Protein AF-A0A7C2Z727-F1 (afdb_monomer_lite)

Foldseek 3Di:
DDDDDDDPDPDDDPDDDDDPLVVLVVVVVCCVPPVVVVVQVVPPWDADPVRFKTKHWDDKDWADFPDDLVCCLVQQHWGWTWIWIWMWIDTPPDDIDIDIDTPGTGFDADPVSWTRHRNDTDHDDDDDDDDAAKDWDDQQADPVGDGDVVSVVAVWTWMWGGHPDAWIKIWTADSVRFTWIDTHPGDTDGVVVVLVVQCLPPVSDDDDDDDLVVQQQPFAQDFDDDPRDGLDHHGDGHHPVSVVVDDD

Radius of gyration: 30.48 Å; chains: 1; bounding box: 48×77×84 Å

pLDDT: mean 86.04, std 10.78, range [50.06, 97.62]

Sequence (248 aa):
MRIVQHNRKRIREVLEPPNLIEIQYNSYRWFLEEGLKELFQTFSPIYDMTGNYFLEFGDYCLGEPKYSVEECREREMTFAIPLRVKVRFGKVDGEVQESEIYLGDLPLMTEGGTFIVNGRERVIISQLNRTAGIHFPSPYLSSTGREMMSRAFSKVLQMQIIPAEGPWLDGGTDPQNVIRLKVHQSKHLPITQIIKAFAHYEEARVPAELELERAVGWRMLEPVVLAGRTLLEPGDVLTLDLLENLPA

Secondary structure (DSSP, 8-state):
----PPP---SPP-SPPP-TTHHHHHHHHHIIIIIHHHHHHHH-SEEPTTSSEEEEEEEEEE---SS-HHHHHHTT---EEEEEEEEEEEETTS-EEEEEEEEEEEEPBPTTS-EEETTEEE-PPPP-PPPSEEE---TTB-TTS-B-GGGTTTT--EEEEE-SSS--EEEEE-TTS-EEEEETTSPPEEHHHHHHHHTTSGGG-------GGGGTTPBPSS-EEETTEEEE-TT-B--HHHHHTS--

Structure (mmCIF, N/CA/C/O backbone):
data_AF-A0A7C2Z727-F1
#
_entry.id   AF-A0A7C2Z727-F1
#
loop_
_atom_site.group_PDB
_atom_site.id
_atom_site.type_symbol
_atom_site.label_atom_id
_atom_site.label_alt_id
_atom_site.label_comp_id
_atom_site.label_asym_id
_atom_site.label_entity_id
_atom_site.label_seq_id
_atom_site.pdbx_PDB_ins_code
_atom_site.Cartn_x
_atom_site.Cartn_y
_atom_site.Cartn_z
_atom_site.occupancy
_atom_site.B_iso_or_equiv
_atom_site.auth_seq_id
_atom_site.auth_comp_id
_atom_site.auth_asym_id
_atom_site.auth_atom_id
_atom_site.pdbx_PDB_model_num
ATOM 1 N N . MET A 1 1 ? -18.145 38.770 25.570 1.00 50.38 1 MET A N 1
ATOM 2 C CA . MET A 1 1 ? -17.610 40.049 25.051 1.00 50.38 1 MET A CA 1
ATOM 3 C C . MET A 1 1 ? -17.070 39.792 23.646 1.00 50.38 1 MET A C 1
ATOM 5 O O . MET A 1 1 ? -16.141 39.009 23.524 1.00 50.38 1 MET A O 1
ATOM 9 N N . ARG A 1 2 ? -17.694 40.323 22.582 1.00 50.06 2 ARG A N 1
ATOM 10 C CA . ARG A 1 2 ? -17.184 40.166 21.204 1.00 50.06 2 ARG A CA 1
ATOM 11 C C . ARG A 1 2 ? -16.155 41.262 20.942 1.00 50.06 2 ARG A C 1
ATOM 13 O O . ARG A 1 2 ? -16.497 42.438 20.991 1.00 50.06 2 ARG A O 1
ATOM 20 N N . ILE A 1 3 ? -14.907 40.875 20.706 1.00 76.94 3 ILE A N 1
ATOM 21 C CA . ILE A 1 3 ? -13.845 41.805 20.319 1.00 76.94 3 ILE A CA 1
ATOM 22 C C . ILE A 1 3 ? -14.047 42.117 18.835 1.00 76.94 3 ILE A C 1
ATOM 24 O O . ILE A 1 3 ? -13.941 41.229 17.995 1.00 76.94 3 ILE A O 1
ATOM 28 N N . VAL A 1 4 ? -14.384 43.366 18.513 1.00 76.31 4 VAL A N 1
ATOM 29 C CA . VAL A 1 4 ? -14.517 43.824 17.124 1.00 76.31 4 VAL A CA 1
ATOM 30 C C . VAL A 1 4 ? -13.153 44.317 16.645 1.00 76.31 4 VAL A C 1
ATOM 32 O O . VAL A 1 4 ? -12.666 45.352 17.101 1.00 76.31 4 VAL A O 1
ATOM 35 N N . GLN A 1 5 ? -12.523 43.579 15.730 1.00 78.88 5 GLN A N 1
ATOM 36 C CA . GLN A 1 5 ? -11.302 44.012 15.046 1.00 78.88 5 GLN A CA 1
ATOM 37 C C . GLN A 1 5 ? -11.642 44.721 13.733 1.00 78.88 5 GLN A C 1
ATOM 39 O O . GLN A 1 5 ? -12.382 44.205 12.899 1.00 78.88 5 GLN A O 1
ATOM 44 N N . HIS A 1 6 ? -11.066 45.907 13.531 1.00 77.31 6 HIS A N 1
ATOM 45 C CA . HIS A 1 6 ? -11.236 46.668 12.297 1.00 77.31 6 HIS A CA 1
ATOM 46 C C . HIS A 1 6 ? -10.370 46.067 11.184 1.00 77.31 6 HIS A C 1
ATOM 48 O O . HIS A 1 6 ? -9.143 46.065 11.279 1.00 77.31 6 HIS A O 1
ATOM 54 N N . ASN A 1 7 ? -11.002 45.596 10.109 1.00 77.19 7 ASN A N 1
ATOM 55 C CA . ASN A 1 7 ? -10.315 45.061 8.936 1.00 77.19 7 ASN A CA 1
ATOM 56 C C . ASN A 1 7 ? -10.208 46.145 7.843 1.00 77.19 7 ASN A C 1
ATOM 58 O O . ASN A 1 7 ? -11.218 46.697 7.417 1.00 77.19 7 ASN A O 1
ATOM 62 N N . ARG A 1 8 ? -8.984 46.473 7.396 1.00 79.06 8 ARG A N 1
ATOM 63 C CA . ARG A 1 8 ? -8.711 47.480 6.342 1.00 79.06 8 ARG A CA 1
ATOM 64 C C . ARG A 1 8 ? -8.524 46.873 4.940 1.00 79.06 8 ARG A C 1
ATOM 66 O O . ARG A 1 8 ? -8.087 47.580 4.028 1.00 79.06 8 ARG A O 1
ATOM 73 N N . LYS A 1 9 ? -8.784 45.573 4.753 1.00 78.06 9 LYS A N 1
ATOM 74 C CA . LYS A 1 9 ? -8.604 44.899 3.457 1.00 78.06 9 LYS A CA 1
ATOM 75 C C . LYS A 1 9 ? -9.547 45.495 2.403 1.00 78.06 9 LYS A C 1
ATOM 77 O O . LYS A 1 9 ? -10.748 45.599 2.616 1.00 78.06 9 LYS A O 1
ATOM 82 N N . ARG A 1 10 ? -8.977 45.881 1.254 1.00 74.31 10 ARG A N 1
ATOM 83 C CA . ARG A 1 10 ? -9.697 46.445 0.090 1.00 74.31 10 ARG A CA 1
ATOM 84 C C . ARG A 1 10 ? -10.153 45.387 -0.922 1.00 74.31 10 ARG A C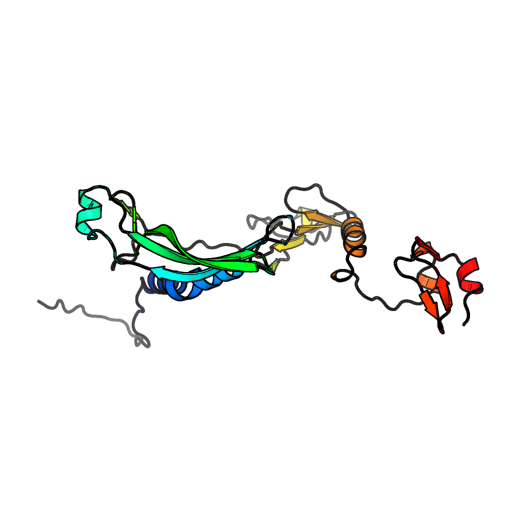 1
ATOM 86 O O . ARG A 1 10 ? -10.784 45.729 -1.914 1.00 74.31 10 ARG A O 1
ATOM 93 N N . ILE A 1 11 ? -9.801 44.125 -0.690 1.00 82.56 11 ILE A N 1
ATOM 94 C CA . ILE A 1 11 ? -10.148 42.988 -1.544 1.00 82.56 11 ILE A CA 1
ATOM 95 C C . ILE A 1 11 ? -11.284 42.234 -0.856 1.00 82.56 11 ILE A C 1
ATOM 97 O O . ILE A 1 11 ? -11.181 41.924 0.332 1.00 82.56 11 ILE A O 1
ATOM 101 N N . ARG A 1 12 ? -12.364 41.972 -1.599 1.00 82.31 12 ARG A N 1
ATOM 102 C CA . ARG A 1 12 ? -13.516 41.206 -1.117 1.00 82.31 12 ARG A CA 1
ATOM 103 C C . ARG A 1 12 ? -13.119 39.742 -0.942 1.00 82.31 12 ARG A C 1
ATOM 105 O O . ARG A 1 12 ? -12.510 39.157 -1.831 1.00 82.31 12 ARG A O 1
ATOM 112 N N . GLU A 1 13 ? -13.487 39.165 0.192 1.00 80.44 13 GLU A N 1
ATOM 113 C CA . GLU A 1 13 ? -13.363 37.731 0.438 1.00 80.44 13 GLU A CA 1
ATOM 114 C C . GLU A 1 13 ? -14.431 37.000 -0.389 1.00 80.44 13 GLU A C 1
ATOM 116 O O . GLU A 1 13 ? -15.618 37.322 -0.307 1.00 80.44 13 GLU A O 1
ATOM 121 N N . VAL A 1 14 ? -13.986 36.115 -1.284 1.00 87.50 14 VAL A N 1
ATOM 122 C CA . VAL A 1 14 ? -14.857 35.409 -2.244 1.00 87.50 14 VAL A CA 1
ATOM 123 C C . VAL A 1 14 ? -15.286 34.045 -1.700 1.00 87.50 14 VAL A C 1
ATOM 125 O O . VAL A 1 14 ? -16.353 33.558 -2.058 1.00 87.50 14 VAL A O 1
ATOM 128 N N . LEU A 1 15 ? -14.471 33.451 -0.827 1.00 89.31 15 LEU A N 1
ATOM 129 C CA . LEU A 1 15 ? -14.688 32.146 -0.215 1.00 89.31 15 LEU A CA 1
ATOM 130 C C . LEU A 1 15 ? -14.280 32.209 1.252 1.00 89.31 15 LEU A C 1
ATOM 132 O O . LEU A 1 15 ? -13.296 32.870 1.588 1.00 89.31 15 LEU A O 1
ATOM 136 N N . GLU A 1 16 ? -15.032 31.516 2.101 1.00 87.31 16 GLU A N 1
ATOM 137 C CA . GLU A 1 16 ? -14.670 31.347 3.504 1.00 87.31 16 GLU A CA 1
ATOM 138 C C . GLU A 1 16 ? -13.458 30.409 3.635 1.00 87.31 16 GLU A C 1
ATOM 140 O O . GLU A 1 16 ? -13.276 29.514 2.800 1.00 87.31 16 GLU A O 1
ATOM 145 N N . PRO A 1 17 ? -12.613 30.594 4.665 1.00 87.56 17 PRO A N 1
ATOM 146 C CA . PRO A 1 17 ? -11.515 29.678 4.933 1.00 87.56 17 PRO A CA 1
ATOM 147 C C . PRO A 1 17 ? -12.039 28.249 5.143 1.00 87.56 17 PRO A C 1
ATOM 149 O O . PRO A 1 17 ? -12.958 28.058 5.943 1.00 87.56 17 PRO A O 1
ATOM 152 N N . PRO A 1 18 ? -11.461 27.242 4.467 1.00 91.19 18 PRO A N 1
ATOM 153 C CA . PRO A 1 18 ? -11.864 25.859 4.667 1.00 91.19 18 PRO A CA 1
ATOM 154 C C . PRO A 1 18 ? -11.446 25.367 6.055 1.00 91.19 18 PRO A C 1
ATOM 156 O O . PRO A 1 18 ? -10.618 25.976 6.743 1.00 91.19 18 PRO A O 1
ATOM 159 N N . ASN A 1 19 ? -11.984 24.216 6.453 1.00 88.75 19 ASN A N 1
ATOM 160 C CA . ASN A 1 19 ? -11.546 23.554 7.668 1.00 88.75 19 ASN A CA 1
ATOM 161 C C . ASN A 1 19 ? -10.091 23.065 7.502 1.00 88.75 19 ASN A C 1
ATOM 163 O O . ASN A 1 19 ? -9.789 22.189 6.698 1.00 88.75 19 ASN A O 1
ATOM 167 N N . LEU A 1 20 ? -9.172 23.625 8.292 1.00 90.19 20 LEU A N 1
ATOM 168 C CA . LEU A 1 20 ? -7.730 23.386 8.148 1.00 90.19 20 LEU A CA 1
ATOM 169 C C . LEU A 1 20 ? -7.286 21.963 8.529 1.00 90.19 20 LEU A C 1
ATOM 171 O O . LEU A 1 20 ? -6.184 21.557 8.166 1.00 90.19 20 LEU A O 1
ATOM 175 N N . ILE A 1 21 ? -8.124 21.210 9.247 1.00 90.62 21 ILE A N 1
ATOM 176 C CA . ILE A 1 21 ? -7.864 19.813 9.639 1.00 90.62 21 ILE A CA 1
ATOM 177 C C . ILE A 1 21 ? -8.659 18.806 8.798 1.00 90.62 21 ILE A C 1
ATOM 179 O O . ILE A 1 21 ? -8.530 17.599 8.986 1.00 90.62 21 ILE A O 1
ATOM 183 N N . GLU A 1 22 ? -9.441 19.286 7.828 1.00 91.25 22 GLU A N 1
ATOM 184 C CA . GLU A 1 22 ? -10.303 18.466 6.972 1.00 91.25 22 GLU A CA 1
ATOM 185 C C . GLU A 1 22 ? -9.538 17.382 6.210 1.00 91.25 22 GLU A C 1
ATOM 187 O O . GLU A 1 22 ? -10.020 16.262 6.084 1.00 91.25 22 GLU A O 1
ATOM 192 N N . ILE A 1 23 ? -8.316 17.680 5.763 1.00 92.06 23 ILE A N 1
ATOM 193 C CA . ILE A 1 23 ? -7.479 16.721 5.030 1.00 92.06 23 ILE A CA 1
ATOM 194 C C . ILE A 1 23 ? -7.222 15.459 5.868 1.00 92.06 23 ILE A C 1
ATOM 196 O O . ILE A 1 23 ? -7.281 14.349 5.340 1.00 92.06 23 ILE A O 1
ATOM 200 N N . GLN A 1 24 ? -6.967 15.617 7.172 1.00 92.88 24 GLN A N 1
ATOM 201 C CA . GLN A 1 24 ? -6.715 14.486 8.070 1.00 92.88 24 GLN A CA 1
ATOM 202 C C . GLN A 1 24 ? -7.984 13.655 8.272 1.00 92.88 24 GLN A C 1
ATOM 204 O O . GLN A 1 24 ? -7.945 12.431 8.151 1.00 92.88 24 GLN A O 1
ATOM 209 N N . TYR A 1 25 ? -9.118 14.324 8.491 1.00 93.69 25 TYR A N 1
ATOM 210 C CA . TYR A 1 25 ? -10.407 13.656 8.661 1.00 93.69 25 TYR A CA 1
ATOM 211 C C . TYR A 1 25 ? -10.858 12.896 7.432 1.00 93.69 25 TYR A C 1
ATOM 213 O O . TYR A 1 25 ? -11.239 11.736 7.545 1.00 93.69 25 TYR A O 1
ATOM 221 N N . ASN A 1 26 ? -10.818 13.540 6.269 1.00 94.44 26 ASN A N 1
ATOM 222 C CA . ASN A 1 26 ? -11.298 12.941 5.033 1.00 94.44 26 ASN A CA 1
ATOM 223 C C . ASN A 1 26 ? -10.434 11.736 4.652 1.00 94.44 26 ASN A C 1
ATOM 225 O O . ASN A 1 26 ? -10.979 10.702 4.282 1.00 94.44 26 ASN A O 1
ATOM 229 N N . SER A 1 27 ? -9.111 11.834 4.824 1.00 95.38 27 SER A N 1
ATOM 230 C CA . SER A 1 27 ? -8.186 10.718 4.594 1.00 95.38 27 SER A CA 1
ATOM 231 C C . SER A 1 27 ? -8.486 9.524 5.505 1.00 95.38 27 SER A C 1
ATOM 233 O O . SER A 1 27 ? -8.602 8.392 5.040 1.00 95.38 27 SER A O 1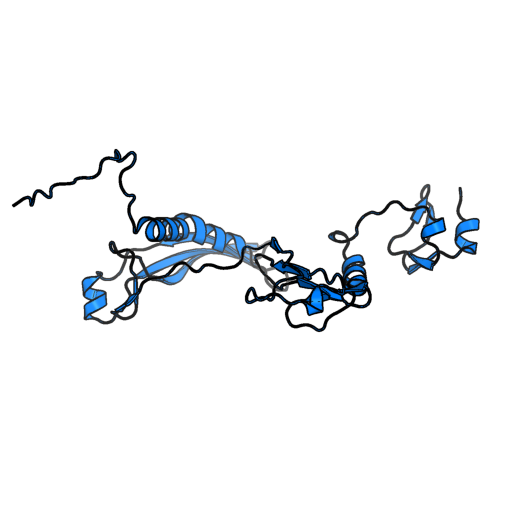
ATOM 235 N N . TYR A 1 28 ? -8.667 9.766 6.806 1.00 96.12 28 TYR A N 1
ATOM 236 C CA . TYR A 1 28 ? -8.918 8.689 7.759 1.00 96.12 28 TYR A CA 1
ATOM 237 C C . TYR A 1 28 ? -10.331 8.101 7.634 1.00 96.12 28 TYR A C 1
ATOM 239 O O . TYR A 1 28 ? -10.494 6.888 7.739 1.00 96.12 28 TYR A O 1
ATOM 247 N N . ARG A 1 29 ? -11.344 8.926 7.338 1.00 95.19 29 ARG A N 1
ATOM 248 C CA . ARG A 1 29 ? -12.699 8.455 7.014 1.00 95.19 29 ARG A CA 1
ATOM 249 C C . ARG A 1 29 ? -12.677 7.549 5.788 1.00 95.19 29 ARG A C 1
ATOM 251 O O . ARG A 1 29 ? -13.187 6.439 5.863 1.00 95.19 29 ARG A O 1
ATOM 258 N N . TRP A 1 30 ? -12.040 7.997 4.706 1.00 97.12 30 TRP A N 1
ATOM 259 C CA . TRP A 1 30 ? -11.884 7.196 3.495 1.00 97.12 30 TRP A CA 1
ATOM 260 C C . TRP A 1 30 ? -11.171 5.870 3.784 1.00 97.12 30 TRP A C 1
ATOM 262 O O . TRP A 1 30 ? -11.623 4.819 3.340 1.00 97.12 30 TRP A O 1
ATOM 272 N N . PHE A 1 31 ? -10.102 5.893 4.588 1.00 96.56 31 PHE A N 1
ATOM 273 C CA . PHE A 1 31 ? -9.400 4.676 4.994 1.00 96.56 31 PHE A CA 1
ATOM 274 C C . PHE A 1 31 ? -10.321 3.689 5.722 1.00 96.56 31 PHE A C 1
ATOM 276 O O . PHE A 1 31 ? -10.288 2.497 5.420 1.00 96.56 31 PHE A O 1
ATOM 283 N N . LEU A 1 32 ? -11.141 4.174 6.660 1.00 94.69 32 LEU A N 1
ATOM 284 C CA . LEU A 1 32 ? -12.079 3.324 7.385 1.00 94.69 32 LEU A CA 1
ATOM 285 C C . LEU A 1 32 ? -13.182 2.785 6.479 1.00 94.69 32 LEU A C 1
ATOM 287 O O . LEU A 1 32 ? -13.459 1.603 6.575 1.00 94.69 32 LEU A O 1
ATOM 291 N N . GLU A 1 33 ? -13.793 3.614 5.631 1.00 93.44 33 GLU A N 1
ATOM 292 C CA . GLU A 1 33 ? -14.983 3.257 4.845 1.00 93.44 33 GLU A CA 1
ATOM 293 C C . GLU A 1 33 ? -14.646 2.437 3.587 1.00 93.44 33 GLU A C 1
ATOM 295 O O . GLU A 1 33 ? -15.284 1.414 3.322 1.00 93.44 33 GLU A O 1
ATOM 300 N N . GLU A 1 34 ? -13.622 2.849 2.839 1.00 95.25 34 GLU A N 1
ATOM 301 C CA . GLU A 1 34 ? -13.252 2.281 1.536 1.00 95.25 34 GLU A CA 1
ATOM 302 C C . GLU A 1 34 ? -11.900 1.560 1.591 1.00 95.25 34 GLU A C 1
ATOM 304 O O . GLU A 1 34 ? -11.802 0.399 1.189 1.00 95.25 34 GLU A O 1
ATOM 309 N N . GLY A 1 35 ? -10.874 2.198 2.162 1.00 94.94 35 GLY A N 1
ATOM 310 C CA . GLY A 1 35 ? -9.497 1.695 2.119 1.00 94.94 35 GLY A CA 1
ATOM 311 C C . GLY A 1 35 ? -9.308 0.320 2.771 1.00 94.94 35 GLY A C 1
ATOM 312 O O . GLY A 1 35 ? -8.612 -0.531 2.222 1.00 94.94 35 GLY A O 1
ATOM 313 N N . LEU A 1 36 ? -9.956 0.051 3.911 1.00 94.25 36 LEU A N 1
ATOM 314 C CA . LEU A 1 36 ? -9.928 -1.275 4.547 1.00 94.25 36 LEU A CA 1
ATOM 315 C C . LEU A 1 36 ? -10.550 -2.354 3.655 1.00 94.25 36 LEU A C 1
ATOM 317 O O . LEU A 1 36 ? -10.035 -3.469 3.583 1.00 94.25 36 LEU A O 1
ATOM 321 N N . LYS A 1 37 ? -11.641 -2.028 2.958 1.00 92.62 37 LYS A N 1
ATOM 322 C CA . LYS A 1 37 ? -12.314 -2.966 2.057 1.00 92.62 37 LYS A CA 1
ATOM 323 C C . LYS A 1 37 ? -11.436 -3.290 0.851 1.00 92.62 37 LYS A C 1
ATOM 325 O O . LYS A 1 37 ? -11.259 -4.465 0.538 1.00 92.62 37 LYS A O 1
ATOM 330 N N . GLU A 1 38 ? -10.862 -2.269 0.216 1.00 94.12 38 GLU A N 1
ATOM 331 C CA . GLU A 1 38 ? -9.925 -2.428 -0.904 1.00 94.12 38 GLU A CA 1
ATOM 332 C C . GLU A 1 38 ? -8.701 -3.257 -0.498 1.00 94.12 38 GLU A C 1
ATOM 334 O O . GLU A 1 38 ? -8.272 -4.149 -1.234 1.00 94.12 38 GLU A O 1
ATOM 339 N N . LEU A 1 39 ? -8.177 -3.026 0.710 1.00 92.81 39 LEU A N 1
ATOM 340 C CA . LEU A 1 39 ? -7.052 -3.779 1.254 1.00 92.81 39 LEU A CA 1
ATOM 341 C C . LEU A 1 39 ? -7.384 -5.271 1.380 1.00 92.81 39 LEU A C 1
ATOM 343 O O . LEU A 1 39 ? -6.623 -6.109 0.900 1.00 92.81 39 LEU A O 1
ATOM 347 N N . PHE A 1 40 ? -8.522 -5.619 1.986 1.00 92.75 40 PHE A N 1
ATOM 348 C CA . PHE A 1 40 ? -8.926 -7.022 2.129 1.00 92.75 40 PHE A CA 1
ATOM 349 C C . PHE A 1 40 ? -9.202 -7.692 0.782 1.00 92.75 40 PHE A C 1
ATOM 351 O O . PHE A 1 40 ? -8.822 -8.846 0.594 1.00 92.75 40 PHE A O 1
ATOM 358 N N . GLN A 1 41 ? -9.792 -6.968 -0.171 1.00 92.12 41 GLN A N 1
ATOM 359 C CA . GLN A 1 41 ? -10.008 -7.463 -1.531 1.00 92.12 41 GLN A CA 1
ATOM 360 C C . GLN A 1 41 ? -8.696 -7.719 -2.277 1.00 92.12 41 GLN A C 1
ATOM 362 O O . GLN A 1 41 ? -8.602 -8.697 -3.006 1.00 92.12 41 GLN A O 1
ATOM 367 N N . THR A 1 42 ? -7.671 -6.893 -2.064 1.00 91.25 42 THR A N 1
ATOM 368 C CA . THR A 1 42 ? -6.366 -7.040 -2.733 1.00 91.25 42 THR A CA 1
ATOM 369 C C . THR A 1 42 ? -5.660 -8.341 -2.348 1.00 91.25 42 THR A C 1
ATOM 371 O O . THR A 1 42 ? -5.005 -8.963 -3.182 1.00 91.25 42 THR A O 1
ATOM 374 N N . PHE A 1 43 ? -5.798 -8.778 -1.094 1.00 87.88 43 PHE A N 1
ATOM 375 C CA . PHE A 1 43 ? -5.194 -10.026 -0.618 1.00 87.88 43 PHE A CA 1
ATOM 376 C C . PHE A 1 43 ? -6.082 -11.258 -0.814 1.00 87.88 43 PHE A C 1
ATOM 378 O O . PHE A 1 43 ? -5.614 -12.370 -0.590 1.00 87.88 43 PHE A O 1
ATOM 385 N N . SER A 1 44 ? -7.350 -11.087 -1.186 1.00 91.12 44 SER A N 1
ATOM 386 C CA . SER A 1 44 ? -8.332 -12.167 -1.244 1.00 91.12 44 SER A CA 1
ATOM 387 C C . SER A 1 44 ? -8.605 -12.614 -2.689 1.00 91.12 44 SER A C 1
ATOM 389 O O . SER A 1 44 ? -8.772 -11.759 -3.558 1.00 91.12 44 SER A O 1
ATOM 391 N N . PRO A 1 45 ? -8.742 -13.924 -2.968 1.00 92.25 45 PRO A N 1
ATOM 392 C CA . PRO A 1 45 ? -8.549 -15.059 -2.060 1.00 92.25 45 PRO A CA 1
ATOM 393 C C . PRO A 1 45 ? -7.077 -15.499 -1.952 1.00 92.25 45 PRO A C 1
ATOM 395 O O . PRO A 1 45 ? -6.317 -15.448 -2.919 1.00 92.25 45 PRO A O 1
ATOM 398 N N . ILE A 1 46 ? -6.696 -16.011 -0.779 1.00 93.38 46 ILE A N 1
ATOM 399 C CA . ILE A 1 46 ? -5.393 -16.644 -0.538 1.00 93.38 46 ILE A CA 1
ATOM 400 C C . ILE A 1 46 ? -5.544 -18.154 -0.704 1.00 93.38 46 ILE A C 1
ATOM 402 O O . ILE A 1 46 ? -6.364 -18.764 -0.021 1.00 93.38 46 ILE A O 1
ATOM 406 N N . TYR A 1 47 ? -4.719 -18.761 -1.555 1.00 92.88 47 TYR A N 1
ATOM 407 C CA . TYR A 1 47 ? -4.672 -20.212 -1.743 1.00 92.88 47 TYR A CA 1
ATOM 408 C C . TYR A 1 47 ? -3.467 -20.842 -1.046 1.00 92.88 47 TYR A C 1
ATOM 410 O O . TYR A 1 47 ? -2.411 -20.220 -0.896 1.00 92.88 47 TYR A O 1
ATOM 418 N N . ASP A 1 48 ? -3.612 -22.102 -0.643 1.00 92.88 48 ASP A N 1
ATOM 419 C CA . ASP A 1 48 ? -2.479 -22.917 -0.220 1.00 92.88 48 ASP A CA 1
ATOM 420 C C . ASP A 1 48 ? -1.591 -23.314 -1.415 1.00 92.88 48 ASP A C 1
ATOM 422 O O . ASP A 1 48 ? -1.981 -23.197 -2.576 1.00 92.88 48 ASP A O 1
ATOM 426 N N . MET A 1 49 ? -0.387 -23.832 -1.146 1.00 91.56 49 MET A N 1
ATOM 427 C CA . MET A 1 49 ? 0.554 -24.211 -2.215 1.00 91.56 49 MET A CA 1
ATOM 428 C C . MET A 1 49 ? 0.005 -25.295 -3.154 1.00 91.56 49 MET A C 1
ATOM 430 O O . MET A 1 49 ? 0.504 -25.440 -4.268 1.00 91.56 49 MET A O 1
ATOM 434 N N . THR A 1 50 ? -0.984 -26.076 -2.706 1.00 90.56 50 THR A N 1
ATOM 435 C CA . THR A 1 50 ? -1.606 -27.132 -3.511 1.00 90.56 50 THR A CA 1
ATOM 436 C C . THR A 1 50 ? -2.851 -26.668 -4.273 1.00 90.56 50 THR A C 1
ATOM 438 O O . THR A 1 50 ? -3.347 -27.421 -5.107 1.00 90.56 50 THR A O 1
ATOM 441 N N . GLY A 1 51 ? -3.348 -25.453 -4.011 1.00 87.50 51 GLY A N 1
ATOM 442 C CA . GLY A 1 51 ? -4.577 -24.900 -4.588 1.00 87.50 51 GLY A CA 1
ATOM 443 C C . GLY A 1 51 ? -5.871 -25.564 -4.101 1.00 87.50 51 GLY A C 1
ATOM 444 O O . GLY A 1 51 ? -6.937 -25.294 -4.643 1.00 87.50 51 GLY A O 1
ATOM 445 N N . ASN A 1 52 ? -5.800 -26.445 -3.102 1.00 90.44 52 ASN A N 1
ATOM 446 C CA . ASN A 1 52 ? -6.956 -27.173 -2.584 1.00 90.44 52 ASN A CA 1
ATOM 447 C C . ASN A 1 52 ? -7.714 -26.385 -1.518 1.00 90.44 52 ASN A C 1
ATOM 449 O O . ASN A 1 52 ? -8.927 -26.555 -1.395 1.00 90.44 52 ASN A O 1
ATOM 453 N N . TYR A 1 53 ? -7.012 -25.567 -0.735 1.00 92.69 53 TYR A N 1
ATOM 454 C CA . TYR A 1 53 ? -7.588 -24.772 0.344 1.00 92.69 53 TYR A CA 1
ATOM 455 C C . TYR A 1 53 ? -7.520 -23.291 0.010 1.00 92.69 53 TYR A C 1
ATOM 457 O O . TYR A 1 53 ? -6.538 -22.820 -0.565 1.00 92.69 53 TYR A O 1
ATOM 465 N N . PHE A 1 54 ? -8.549 -22.558 0.421 1.00 94.06 54 PHE A N 1
ATOM 466 C CA . PHE A 1 54 ? -8.610 -21.115 0.251 1.00 94.06 54 PHE A CA 1
ATOM 467 C C . PHE A 1 54 ? -9.020 -20.407 1.544 1.00 94.06 54 PHE A C 1
ATOM 469 O O . PHE A 1 54 ? -9.696 -20.977 2.406 1.00 94.06 54 PHE A O 1
ATOM 476 N N . LEU A 1 55 ? -8.603 -19.148 1.650 1.00 93.56 55 LEU A N 1
ATOM 477 C CA . LEU A 1 55 ? -8.990 -18.178 2.664 1.00 93.56 55 LEU A CA 1
ATOM 478 C C . LEU A 1 55 ? -9.471 -16.916 1.944 1.00 93.56 55 LEU A C 1
ATOM 480 O O . LEU A 1 55 ? -8.723 -16.305 1.184 1.00 93.56 55 LEU A O 1
ATOM 484 N N . GLU A 1 56 ? -10.708 -16.521 2.192 1.00 93.94 56 GLU A N 1
ATOM 485 C CA . GLU A 1 56 ? -11.338 -15.352 1.593 1.00 93.94 56 GLU A CA 1
ATOM 486 C C . GLU A 1 56 ? -11.720 -14.358 2.693 1.00 93.94 56 GLU A C 1
ATOM 488 O O . GLU A 1 56 ? -12.404 -14.706 3.662 1.00 93.94 56 GLU A O 1
ATOM 493 N N . PHE A 1 57 ? -11.282 -13.110 2.543 1.00 94.00 57 PHE A N 1
ATOM 494 C CA . PHE A 1 57 ? -11.707 -12.015 3.409 1.00 94.00 57 PHE A CA 1
ATOM 495 C C . PHE A 1 57 ? -13.014 -11.419 2.881 1.00 94.00 57 PHE A C 1
ATOM 497 O O . PHE A 1 57 ? -13.094 -11.017 1.721 1.00 94.00 57 PHE A O 1
ATOM 504 N N . GLY A 1 58 ? -14.029 -11.369 3.739 1.00 90.12 58 GLY A N 1
ATOM 505 C CA . GLY A 1 58 ? -15.311 -10.725 3.478 1.00 90.12 58 GLY A CA 1
ATOM 506 C C . GLY A 1 58 ? -15.408 -9.348 4.136 1.00 90.12 58 GLY A C 1
ATOM 507 O O . GLY A 1 58 ? -14.432 -8.602 4.220 1.00 90.12 58 GLY A O 1
ATOM 508 N N . ASP A 1 59 ? -16.606 -9.010 4.615 1.00 91.94 59 ASP A N 1
ATOM 509 C CA . ASP A 1 59 ? -16.855 -7.739 5.297 1.00 91.94 59 ASP A CA 1
ATOM 510 C C . ASP A 1 59 ? -16.111 -7.633 6.636 1.00 91.94 59 ASP A C 1
ATOM 512 O O . ASP A 1 59 ? -15.883 -8.625 7.336 1.00 91.94 59 ASP A O 1
ATOM 516 N N . TYR A 1 60 ? -15.803 -6.400 7.033 1.00 94.00 60 TYR A N 1
ATOM 517 C CA . TYR A 1 60 ? -15.239 -6.081 8.339 1.00 94.00 60 TYR A CA 1
ATOM 518 C C . TYR A 1 60 ? -16.268 -5.383 9.236 1.00 94.00 60 TYR A C 1
ATOM 520 O O . TYR A 1 60 ? -17.233 -4.771 8.779 1.00 94.00 60 TYR A O 1
ATOM 528 N N . CYS A 1 61 ? -16.061 -5.487 10.543 1.00 94.06 61 CYS A N 1
ATOM 529 C CA . CYS A 1 61 ? -16.849 -4.825 11.568 1.00 94.06 61 CYS A CA 1
ATOM 530 C C . CYS A 1 61 ? -15.905 -4.092 12.521 1.00 94.06 61 CYS A C 1
ATOM 532 O O . CYS A 1 61 ? -14.986 -4.677 13.099 1.00 94.06 61 CYS A O 1
ATOM 534 N N . LEU A 1 62 ? -16.150 -2.794 12.670 1.00 95.31 62 LEU A N 1
ATOM 535 C CA . LEU A 1 62 ? -15.484 -1.934 13.637 1.00 95.31 62 LEU A CA 1
ATOM 536 C C . LEU A 1 62 ? -16.350 -1.870 14.894 1.00 95.31 62 LEU A C 1
ATOM 538 O O . LEU A 1 62 ? -17.528 -1.528 14.814 1.00 95.31 62 LEU A O 1
ATOM 542 N N . GLY A 1 63 ? -15.789 -2.240 16.042 1.00 94.06 63 GLY A N 1
ATOM 543 C CA . GLY A 1 63 ? -16.478 -2.088 17.321 1.00 94.06 63 GLY A CA 1
ATOM 544 C C . GLY A 1 63 ? -16.329 -0.687 17.909 1.00 94.06 63 GLY A C 1
ATOM 545 O O . GLY A 1 63 ? -15.816 0.235 17.280 1.00 94.06 63 GLY A O 1
ATOM 546 N N . GLU A 1 64 ? -16.752 -0.548 19.159 1.00 95.12 64 GLU A N 1
ATOM 547 C CA . GLU A 1 64 ? -16.677 0.713 19.897 1.00 95.12 64 GLU A CA 1
ATOM 548 C C . GLU A 1 64 ? -15.367 0.835 20.694 1.00 95.12 64 GLU A C 1
ATOM 550 O O . GLU A 1 64 ? -14.779 -0.181 21.093 1.00 95.12 64 GLU A O 1
ATOM 555 N N . PRO A 1 65 ? -14.882 2.068 20.935 1.00 94.88 65 PRO A N 1
ATOM 556 C CA . PRO A 1 65 ? -13.690 2.282 21.739 1.00 94.88 65 PRO A CA 1
ATOM 557 C C . PRO A 1 65 ? -13.946 1.864 23.190 1.00 94.88 65 PRO A C 1
ATOM 559 O O . PRO A 1 65 ? -14.964 2.205 23.785 1.00 94.88 65 PRO A O 1
ATOM 562 N N . LYS A 1 66 ? -12.994 1.129 23.775 1.00 91.50 66 LYS A N 1
A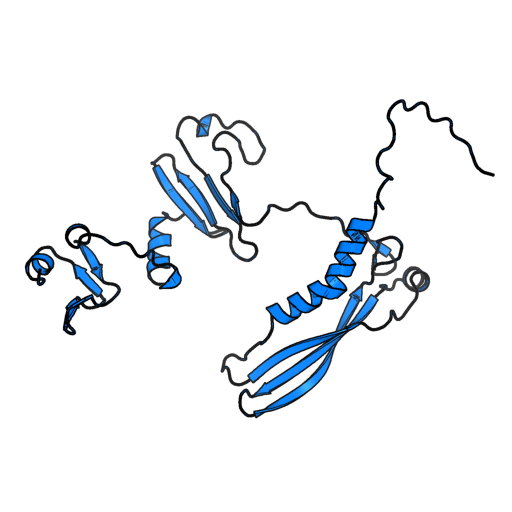TOM 563 C CA . LYS A 1 66 ? -13.129 0.572 25.137 1.00 91.50 66 LYS A CA 1
ATOM 564 C C . LYS A 1 66 ? -13.063 1.635 26.244 1.00 91.50 66 LYS A C 1
ATOM 566 O O . LYS A 1 66 ? -13.574 1.392 27.332 1.00 91.50 66 LYS A O 1
ATOM 571 N N . TYR A 1 67 ? -12.401 2.760 25.980 1.00 94.56 67 TYR A N 1
ATOM 572 C CA . TYR A 1 67 ? -12.104 3.825 26.943 1.00 94.56 67 TYR A CA 1
ATOM 573 C C . TYR A 1 67 ? -12.258 5.191 26.284 1.00 94.56 67 TYR A C 1
ATOM 575 O O . TYR A 1 67 ? -12.134 5.300 25.059 1.00 94.56 67 TYR A O 1
ATOM 583 N N . SER A 1 68 ? -12.485 6.232 27.084 1.00 95.94 68 SER A N 1
ATOM 584 C CA . SER A 1 68 ? -12.515 7.605 26.572 1.00 95.94 68 SER A CA 1
ATOM 585 C C . SER A 1 68 ? -11.111 8.131 26.243 1.00 95.94 68 SER A C 1
ATOM 587 O O . SER A 1 68 ? -10.085 7.584 26.656 1.00 95.94 68 SER A O 1
ATOM 589 N N . VAL A 1 69 ? -11.066 9.241 25.506 1.00 95.75 69 VAL A N 1
ATOM 590 C CA . VAL A 1 69 ? -9.833 9.961 25.157 1.00 95.75 69 VAL A CA 1
ATOM 591 C C . VAL A 1 69 ? -9.068 10.381 26.422 1.00 95.75 69 VAL A C 1
ATOM 593 O O . VAL A 1 69 ? -7.846 10.244 26.483 1.00 95.75 69 VAL A O 1
ATOM 596 N N . GLU A 1 70 ? -9.770 10.857 27.448 1.00 95.62 70 GLU A N 1
ATOM 597 C CA . GLU A 1 70 ? -9.210 11.286 28.733 1.00 95.62 70 GLU A CA 1
ATOM 598 C C . GLU A 1 70 ? -8.647 10.100 29.519 1.00 95.62 70 GLU A C 1
ATOM 600 O O . GLU A 1 70 ? -7.500 10.149 29.964 1.00 95.62 70 GLU A O 1
ATOM 605 N N . GLU A 1 71 ? -9.402 9.002 29.613 1.00 95.50 71 GLU A N 1
ATOM 606 C CA . GLU A 1 71 ? -8.953 7.788 30.299 1.00 95.50 71 GLU A CA 1
ATOM 607 C C . GLU A 1 71 ? -7.697 7.202 29.650 1.00 95.50 71 GLU A C 1
ATOM 609 O O . GLU A 1 71 ? -6.769 6.786 30.349 1.00 95.50 71 GLU A O 1
ATOM 614 N N . CYS A 1 72 ? -7.629 7.201 28.313 1.00 96.62 72 CYS A N 1
ATOM 615 C CA . CYS A 1 72 ? -6.445 6.741 27.599 1.00 96.62 72 CYS A CA 1
ATOM 616 C C . CYS A 1 72 ? -5.209 7.593 27.914 1.00 96.62 72 CYS A C 1
ATOM 618 O O . CYS A 1 72 ? -4.116 7.039 28.026 1.00 96.62 72 CYS A O 1
ATOM 620 N N . ARG A 1 73 ? -5.363 8.912 28.090 1.00 94.69 73 ARG A N 1
ATOM 621 C CA . ARG A 1 73 ? -4.261 9.810 28.482 1.00 94.69 73 ARG A CA 1
ATOM 622 C C . ARG A 1 73 ? -3.789 9.535 29.904 1.00 94.69 73 ARG A C 1
ATOM 624 O O . ARG A 1 73 ? -2.589 9.415 30.123 1.00 94.69 73 ARG A O 1
ATOM 631 N N . GLU A 1 74 ? -4.716 9.414 30.849 1.00 96.56 74 GLU A N 1
ATOM 632 C CA . GLU A 1 74 ? -4.397 9.218 32.268 1.00 96.56 74 GLU A CA 1
ATOM 633 C C . GLU A 1 74 ? -3.764 7.854 32.553 1.00 96.56 74 GLU A C 1
ATOM 635 O O . GLU A 1 74 ? -2.865 7.749 33.385 1.00 96.56 74 GLU A O 1
ATOM 640 N N . ARG A 1 75 ? -4.221 6.805 31.862 1.00 96.25 75 ARG A N 1
ATOM 641 C CA . ARG A 1 75 ? -3.788 5.416 32.092 1.00 96.25 75 ARG A CA 1
ATOM 642 C C . ARG A 1 75 ? -2.685 4.943 31.151 1.00 96.25 75 ARG A C 1
ATOM 644 O O . ARG A 1 75 ? -2.395 3.752 31.111 1.00 96.25 75 ARG A O 1
ATOM 651 N N . GLU A 1 76 ? -2.106 5.851 30.370 1.00 95.81 76 GLU A N 1
ATOM 652 C CA . GLU A 1 76 ? -1.079 5.539 29.371 1.00 95.81 76 GLU A CA 1
ATOM 653 C C . GLU A 1 76 ? -1.512 4.476 28.337 1.00 95.81 76 GLU A C 1
ATOM 655 O O . GLU A 1 76 ? -0.706 3.689 27.843 1.00 95.81 76 GLU A O 1
ATOM 660 N N . MET A 1 77 ? -2.797 4.465 27.966 1.00 95.62 77 MET A N 1
ATOM 661 C CA . MET A 1 77 ? -3.381 3.513 27.013 1.00 95.62 77 MET A CA 1
ATOM 662 C C . MET A 1 77 ? -3.504 4.109 25.603 1.00 95.62 77 MET A C 1
ATOM 664 O O . MET A 1 77 ? -3.362 5.313 25.392 1.00 95.62 77 MET A O 1
ATOM 668 N N . THR A 1 78 ? -3.767 3.260 24.611 1.00 97.12 78 THR A N 1
ATOM 669 C CA . THR A 1 78 ? -4.031 3.678 23.224 1.00 97.12 78 THR A CA 1
ATOM 670 C C . THR A 1 78 ? -5.536 3.782 22.995 1.00 97.12 78 THR A C 1
ATOM 672 O O . THR A 1 78 ? -6.272 2.855 23.330 1.00 97.12 78 THR A O 1
ATOM 675 N N . PHE A 1 79 ? -5.989 4.895 22.413 1.00 97.56 79 PHE A N 1
ATOM 676 C CA . PHE A 1 79 ? -7.389 5.080 22.029 1.00 97.56 79 PHE A CA 1
ATOM 677 C C . PHE A 1 79 ? -7.640 4.350 20.706 1.00 97.56 79 PHE A C 1
ATOM 679 O O . PHE A 1 79 ? -7.155 4.768 19.653 1.00 97.56 79 PHE A O 1
ATOM 686 N N . ALA A 1 80 ? -8.328 3.212 20.774 1.00 97.31 80 ALA A N 1
ATOM 687 C CA . ALA A 1 80 ? -8.484 2.289 19.656 1.00 97.31 80 ALA A CA 1
ATOM 688 C C . ALA A 1 80 ? -9.833 1.562 19.686 1.00 97.31 80 ALA A C 1
ATOM 690 O O . ALA A 1 80 ? -10.470 1.444 20.736 1.00 97.31 80 ALA A O 1
ATOM 691 N N . ILE A 1 81 ? -10.223 1.048 18.523 1.00 96.94 81 ILE A N 1
ATOM 692 C CA . ILE A 1 81 ? -11.440 0.270 18.285 1.00 96.94 81 ILE A CA 1
ATOM 693 C C . ILE A 1 81 ? -11.089 -1.151 17.829 1.00 96.94 81 ILE A C 1
ATOM 695 O O . ILE A 1 81 ? -10.151 -1.318 17.049 1.00 96.94 81 ILE A O 1
ATOM 699 N N . PRO A 1 82 ? -11.815 -2.190 18.270 1.00 97.06 82 PRO A N 1
ATOM 700 C CA . PRO A 1 82 ? -11.546 -3.551 17.826 1.00 97.06 82 PRO A CA 1
ATOM 701 C C . PRO A 1 82 ? -11.997 -3.741 16.371 1.00 97.06 82 PRO A C 1
ATOM 703 O O . PRO A 1 82 ? -13.153 -3.482 16.034 1.00 97.06 82 PRO A O 1
ATOM 706 N N . LEU A 1 83 ? -11.097 -4.238 15.525 1.00 96.62 83 LEU A N 1
ATOM 707 C CA . LEU A 1 83 ? -11.353 -4.619 14.138 1.00 96.62 83 LEU A CA 1
ATOM 708 C C . LEU A 1 83 ? -11.582 -6.130 14.055 1.00 96.62 83 LEU A C 1
ATOM 710 O O . LEU A 1 83 ? -10.705 -6.937 14.390 1.00 96.62 83 LEU A O 1
ATOM 714 N N . ARG A 1 84 ? -12.763 -6.513 13.577 1.00 96.06 84 ARG A N 1
ATOM 715 C CA . ARG A 1 84 ? -13.114 -7.896 13.253 1.00 96.06 84 ARG A CA 1
ATOM 716 C C . ARG A 1 84 ? -13.390 -8.033 11.768 1.00 96.06 84 ARG A C 1
ATOM 718 O O . ARG A 1 84 ? -13.884 -7.098 11.149 1.00 96.06 84 ARG A O 1
ATOM 725 N N . VAL A 1 85 ? -13.084 -9.191 11.203 1.00 95.19 85 VAL A N 1
ATOM 726 C CA . VAL A 1 85 ? -13.313 -9.483 9.785 1.00 95.19 85 VAL A CA 1
ATOM 727 C C . VAL A 1 85 ? -13.991 -10.831 9.657 1.00 95.19 85 VAL A C 1
ATOM 729 O O . VAL A 1 85 ? -13.612 -11.794 10.327 1.00 95.19 85 VAL A O 1
ATOM 732 N N . LYS A 1 86 ? -15.006 -10.900 8.800 1.00 94.81 86 LYS A N 1
ATOM 733 C CA . LYS A 1 86 ? -15.631 -12.155 8.403 1.00 94.81 86 LYS A CA 1
ATOM 734 C C . LYS A 1 86 ? -14.719 -12.839 7.404 1.00 94.81 86 LYS A C 1
ATOM 736 O O . LYS A 1 86 ? -14.396 -12.274 6.364 1.00 94.81 86 LYS A O 1
ATOM 741 N N . VAL A 1 87 ? -14.299 -14.046 7.727 1.00 95.06 87 VAL A N 1
ATOM 742 C CA . VAL A 1 87 ? -13.397 -14.838 6.902 1.00 95.06 87 VAL A CA 1
ATOM 743 C C . VAL A 1 87 ? -14.098 -16.131 6.532 1.00 95.06 87 VAL A C 1
ATOM 745 O O . VAL A 1 87 ? -14.731 -16.772 7.376 1.00 95.06 87 VAL A O 1
ATOM 748 N N . ARG A 1 88 ? -13.986 -16.507 5.263 1.00 94.19 88 ARG A N 1
ATOM 749 C CA . ARG A 1 88 ? -14.451 -17.790 4.741 1.00 94.19 88 ARG A CA 1
ATOM 750 C C . ARG A 1 88 ? -13.223 -18.628 4.448 1.00 94.19 88 ARG A C 1
ATOM 752 O O . ARG A 1 88 ? -12.299 -18.155 3.793 1.00 94.19 88 ARG A O 1
ATOM 759 N N . PHE A 1 89 ? -13.178 -19.852 4.947 1.00 93.94 89 PHE A N 1
ATOM 760 C CA . PHE A 1 89 ? -12.061 -20.748 4.685 1.00 93.94 89 PHE A CA 1
ATOM 761 C C . PHE A 1 89 ? -12.555 -22.169 4.481 1.00 93.94 89 PHE A C 1
ATOM 763 O O . PHE A 1 89 ? -13.534 -22.599 5.092 1.00 93.94 89 PHE A O 1
ATOM 770 N N . GLY A 1 90 ? -11.895 -22.911 3.606 1.00 92.88 90 GLY A N 1
ATOM 771 C CA . GLY A 1 90 ? -12.342 -24.254 3.280 1.00 92.88 90 GLY A CA 1
ATOM 772 C C . GLY A 1 90 ? -11.589 -24.852 2.114 1.00 92.88 90 GLY A C 1
ATOM 773 O O . GLY A 1 90 ? -10.583 -24.312 1.652 1.00 92.88 90 GLY A O 1
ATOM 774 N N . LYS A 1 91 ? -12.086 -25.998 1.657 1.00 92.25 91 LYS A N 1
ATOM 775 C CA . LYS A 1 91 ? -11.590 -26.664 0.454 1.00 92.25 91 LYS A CA 1
ATOM 776 C C . LYS A 1 91 ? -12.411 -26.205 -0.754 1.00 92.25 91 LYS A C 1
ATOM 778 O O . LYS A 1 91 ? -13.620 -26.055 -0.618 1.00 92.25 91 LYS A O 1
ATOM 783 N N . VAL A 1 92 ? -11.786 -26.037 -1.923 1.00 87.31 92 VAL A N 1
ATOM 784 C CA . VAL A 1 92 ? -12.458 -25.565 -3.156 1.00 87.31 92 VAL A CA 1
ATOM 785 C C . VAL A 1 92 ? -13.693 -26.413 -3.510 1.00 87.31 92 VAL A C 1
ATOM 787 O O . VAL A 1 92 ? -14.751 -25.859 -3.782 1.00 87.31 92 VAL A O 1
ATOM 790 N N . ASP A 1 93 ? -13.585 -27.741 -3.403 1.00 86.06 93 ASP A N 1
ATOM 791 C CA . ASP A 1 93 ? -14.681 -28.691 -3.682 1.00 86.06 93 ASP A CA 1
ATOM 792 C C . ASP A 1 93 ? -15.329 -29.271 -2.409 1.00 86.06 93 ASP A C 1
ATOM 794 O O . ASP A 1 93 ? -15.869 -30.380 -2.421 1.00 86.06 93 ASP A O 1
ATOM 798 N N . GLY A 1 94 ? -15.188 -28.599 -1.265 1.00 87.75 94 GLY A N 1
ATOM 799 C CA . GLY A 1 94 ? -15.589 -29.146 0.030 1.00 87.75 94 GLY A CA 1
ATOM 800 C C . GLY A 1 94 ? -16.412 -28.190 0.879 1.00 87.75 94 GLY A C 1
ATOM 801 O O . GLY A 1 94 ? -17.014 -27.235 0.398 1.00 87.75 94 GLY A O 1
ATOM 802 N N . GLU A 1 95 ? -16.450 -28.482 2.176 1.00 87.00 95 GLU A N 1
ATOM 803 C CA . GLU A 1 95 ? -17.127 -27.628 3.144 1.00 87.00 95 GLU A CA 1
ATOM 804 C C . GLU A 1 95 ? -16.378 -26.301 3.315 1.00 87.00 95 GLU A C 1
ATOM 806 O O . GLU A 1 95 ? -15.147 -26.263 3.433 1.00 87.00 95 GLU A O 1
ATOM 811 N N . VAL A 1 96 ? -17.151 -25.217 3.349 1.00 92.81 96 VAL A N 1
ATOM 812 C CA . VAL A 1 96 ? -16.679 -23.858 3.614 1.00 92.81 96 VAL A CA 1
ATOM 813 C C . VAL A 1 96 ? -17.156 -23.462 5.002 1.00 92.81 96 VAL A C 1
ATOM 815 O O . VAL A 1 96 ? -18.346 -23.549 5.304 1.00 92.81 96 VAL A O 1
ATOM 818 N N . GLN A 1 97 ? -16.228 -23.029 5.848 1.00 93.00 97 GLN A N 1
ATOM 819 C CA . GLN A 1 97 ? -16.518 -22.489 7.168 1.00 93.00 97 GLN A CA 1
ATOM 820 C C . GLN A 1 97 ? -16.435 -20.970 7.130 1.00 93.00 97 GLN A C 1
ATOM 822 O O . GLN A 1 97 ? -15.478 -20.397 6.610 1.00 93.00 97 GLN A O 1
ATOM 827 N N . GLU A 1 98 ? -17.437 -20.319 7.710 1.00 94.00 98 GLU A N 1
ATOM 828 C CA . GLU A 1 98 ? -17.453 -18.872 7.895 1.00 94.00 98 GLU A CA 1
ATOM 829 C C . GLU A 1 98 ? -17.234 -18.562 9.371 1.00 94.00 98 GLU A C 1
ATOM 831 O O . GLU A 1 98 ? -17.813 -19.196 10.256 1.00 94.00 98 GLU A O 1
ATOM 836 N N . SER A 1 99 ? -16.354 -17.615 9.664 1.00 93.88 99 SER A N 1
ATOM 837 C CA . SER A 1 99 ? -16.043 -17.214 11.033 1.00 93.88 99 SER A CA 1
ATOM 838 C C . SER A 1 99 ? -15.717 -15.732 11.097 1.00 93.88 99 SER A C 1
ATOM 840 O O . SER A 1 99 ? -15.120 -15.170 10.184 1.00 93.88 99 SER A O 1
ATOM 842 N N . GLU A 1 100 ? -16.102 -15.090 12.195 1.00 94.56 100 GLU A N 1
ATOM 843 C CA . GLU A 1 100 ? -15.671 -13.729 12.499 1.00 94.56 100 GLU A CA 1
ATOM 844 C C . GLU A 1 100 ? -14.379 -13.793 13.319 1.00 94.56 100 GLU A C 1
ATOM 846 O O . GLU A 1 100 ? -14.351 -14.365 14.411 1.00 94.56 100 GLU A O 1
ATOM 851 N N . ILE A 1 101 ? -13.302 -13.217 12.789 1.00 94.62 101 ILE A N 1
ATOM 852 C CA . ILE A 1 101 ? -11.975 -13.234 13.405 1.00 94.62 101 ILE A CA 1
ATOM 853 C C . ILE A 1 101 ? -11.626 -11.825 13.873 1.00 94.62 101 ILE A C 1
ATOM 855 O O . ILE A 1 101 ? -11.752 -10.852 13.133 1.00 94.62 101 ILE A O 1
ATOM 859 N N . TYR A 1 102 ? -11.154 -11.714 15.111 1.00 95.62 102 TYR A N 1
ATOM 860 C CA . TYR A 1 102 ? -10.552 -10.487 15.619 1.00 95.62 102 TYR A CA 1
ATOM 861 C C . TYR A 1 102 ? -9.132 -10.329 15.062 1.00 95.62 102 TYR A C 1
ATOM 863 O O . TYR A 1 102 ? -8.270 -11.162 15.341 1.00 95.62 102 TYR A O 1
ATOM 871 N N . LEU A 1 103 ? -8.893 -9.268 14.286 1.00 94.12 103 LEU A N 1
ATOM 872 C CA . LEU A 1 103 ? -7.577 -8.979 13.705 1.00 94.12 103 LEU A CA 1
ATOM 873 C C . LEU A 1 103 ? -6.697 -8.134 14.629 1.00 94.12 103 LEU A C 1
ATOM 875 O O . LEU A 1 103 ? -5.477 -8.286 14.622 1.00 94.12 103 LEU A O 1
ATOM 879 N N . GLY A 1 104 ? -7.295 -7.242 15.416 1.00 95.19 104 GLY A N 1
ATOM 880 C CA . GLY A 1 104 ? -6.551 -6.341 16.290 1.00 95.19 104 GLY A CA 1
ATOM 881 C C . GLY A 1 104 ? -7.336 -5.093 16.669 1.00 95.19 104 GLY A C 1
ATOM 882 O O . GLY A 1 104 ? -8.468 -4.898 16.233 1.00 95.19 104 GLY A O 1
ATOM 883 N N . ASP A 1 105 ? -6.715 -4.239 17.477 1.00 95.88 105 ASP A N 1
ATOM 884 C CA . ASP A 1 105 ? -7.254 -2.931 17.844 1.00 95.88 105 ASP A CA 1
ATOM 885 C C . ASP A 1 105 ? -6.659 -1.867 16.894 1.00 95.88 105 ASP A C 1
ATOM 887 O O . ASP A 1 105 ? -5.439 -1.727 16.781 1.00 95.88 105 ASP A O 1
ATOM 891 N N . LEU A 1 106 ? -7.517 -1.115 16.203 1.00 96.00 106 LEU A N 1
ATOM 892 C CA . LEU A 1 106 ? -7.155 -0.041 15.279 1.00 96.00 106 LEU A CA 1
ATOM 893 C C . LEU A 1 106 ? -7.202 1.315 16.008 1.00 96.00 106 LEU A C 1
ATOM 895 O O . LEU A 1 106 ? -8.260 1.667 16.533 1.00 96.00 106 LEU A O 1
ATOM 899 N N . PRO A 1 107 ? -6.109 2.102 16.054 1.00 96.44 107 PRO A N 1
ATOM 900 C CA . PRO A 1 107 ? -6.124 3.426 16.676 1.00 96.44 107 PRO A CA 1
ATOM 901 C C . PRO A 1 107 ? -7.162 4.338 16.027 1.00 96.44 107 PRO A C 1
ATOM 903 O O . PRO A 1 107 ? -7.143 4.496 14.806 1.00 96.44 107 PRO A O 1
ATOM 906 N N . LEU A 1 108 ? -8.028 4.947 16.839 1.00 96.44 108 LEU A N 1
ATOM 907 C CA . LEU A 1 108 ? -9.110 5.822 16.388 1.00 96.44 108 LEU A CA 1
ATOM 908 C C . LEU A 1 108 ? -8.671 7.293 16.443 1.00 96.44 108 LEU A C 1
ATOM 910 O O . LEU A 1 108 ? -7.997 7.719 17.383 1.00 96.44 108 LEU A O 1
ATOM 914 N N . MET A 1 109 ? -9.043 8.073 15.427 1.00 96.62 109 MET A N 1
ATOM 915 C CA . MET A 1 109 ? -8.767 9.511 15.386 1.00 96.62 109 MET A CA 1
ATOM 916 C C . MET A 1 109 ? -9.707 10.270 16.336 1.00 96.62 109 MET A C 1
ATOM 918 O O . MET A 1 109 ? -10.908 10.014 16.370 1.00 96.62 109 MET A O 1
ATOM 922 N N . THR A 1 110 ? -9.160 11.211 17.104 1.00 95.06 110 THR A N 1
ATOM 923 C CA . THR A 1 110 ? -9.928 12.107 17.984 1.00 95.06 110 THR A CA 1
ATOM 924 C C . THR A 1 110 ? -10.564 13.264 17.204 1.00 95.06 110 THR A C 1
ATOM 926 O O . THR A 1 110 ? -10.171 13.548 16.074 1.00 95.06 110 THR A O 1
ATOM 929 N N . GLU A 1 111 ? -11.465 14.018 17.844 1.00 91.56 111 GLU A N 1
ATOM 930 C CA . GLU A 1 111 ? -12.029 15.277 17.312 1.00 91.56 111 GLU A CA 1
ATOM 931 C C . GLU A 1 111 ? -10.999 16.411 17.111 1.00 91.56 111 GLU A C 1
ATOM 933 O O . GLU A 1 111 ? -11.308 17.455 16.527 1.00 91.56 111 GLU A O 1
ATOM 938 N N . GLY A 1 112 ? -9.749 16.216 17.534 1.00 90.88 112 GLY A N 1
ATOM 939 C CA . GLY A 1 112 ? -8.637 17.114 17.222 1.00 90.88 112 GLY A CA 1
ATOM 940 C C . GLY A 1 112 ? -7.857 16.749 15.954 1.00 90.88 112 GLY A C 1
ATOM 941 O O . GLY A 1 112 ? -6.916 17.460 15.610 1.00 90.88 112 GLY A O 1
ATOM 942 N N . GLY A 1 113 ? -8.184 15.644 15.273 1.00 93.19 113 GLY A N 1
ATOM 943 C CA . GLY A 1 113 ? -7.378 15.116 14.165 1.00 93.19 113 GLY A CA 1
ATOM 944 C C . GLY A 1 113 ? -6.072 14.454 14.628 1.00 93.19 113 GLY A C 1
ATOM 945 O O . GLY A 1 113 ? -5.111 14.363 13.864 1.00 93.19 113 GLY A O 1
ATOM 946 N N . THR A 1 114 ? -6.012 14.030 15.894 1.00 95.50 114 THR A N 1
ATOM 947 C CA . THR A 1 114 ? -4.841 13.394 16.522 1.00 95.50 114 THR A CA 1
ATOM 948 C C . THR A 1 114 ? -5.166 11.969 16.968 1.00 95.50 114 THR A C 1
ATOM 950 O O . THR A 1 114 ? -6.332 11.588 17.065 1.00 95.50 114 THR A O 1
ATOM 953 N N . PHE A 1 115 ? -4.141 11.173 17.264 1.00 97.38 115 PHE A N 1
ATOM 954 C CA . PHE A 1 115 ? -4.260 9.815 17.796 1.00 97.38 115 PHE A CA 1
ATOM 955 C C . PHE A 1 115 ? -3.620 9.735 19.176 1.00 97.38 115 PHE A C 1
ATOM 957 O O . PHE A 1 115 ? -2.552 10.306 19.386 1.00 97.38 115 PHE A O 1
ATOM 964 N N . ILE A 1 116 ? -4.213 8.983 20.101 1.00 97.62 116 ILE A N 1
ATOM 965 C CA . ILE A 1 116 ? -3.582 8.693 21.395 1.00 97.62 116 ILE A CA 1
ATOM 966 C C . ILE A 1 116 ? -2.938 7.318 21.322 1.00 97.62 116 ILE A C 1
ATOM 968 O O . ILE A 1 116 ? -3.637 6.317 21.189 1.00 97.62 116 ILE A O 1
ATOM 972 N N . VAL A 1 117 ? -1.614 7.270 21.451 1.00 97.00 117 VAL A N 1
ATOM 973 C CA . VAL A 1 117 ? -0.830 6.031 21.463 1.00 97.00 117 VAL A CA 1
ATOM 974 C C . VAL A 1 117 ? 0.004 5.995 22.734 1.00 97.00 117 VAL A C 1
ATOM 976 O O . VAL A 1 117 ? 0.890 6.835 22.919 1.00 97.00 117 VAL A O 1
ATOM 979 N N . ASN A 1 118 ? -0.268 5.013 23.594 1.00 96.12 118 ASN A N 1
ATOM 980 C CA . ASN A 1 118 ? 0.353 4.854 24.914 1.00 96.12 118 ASN A CA 1
ATOM 981 C C . ASN A 1 118 ? 0.281 6.151 25.748 1.00 96.12 118 ASN A C 1
ATOM 983 O O . ASN A 1 118 ? 1.303 6.696 26.166 1.00 96.12 118 ASN A O 1
ATOM 987 N N . GLY A 1 119 ? -0.922 6.720 25.876 1.00 94.81 119 GLY A N 1
ATOM 988 C CA . GLY A 1 119 ? -1.205 7.954 26.619 1.00 94.81 119 GLY A CA 1
ATOM 989 C C . GLY A 1 119 ? -0.755 9.255 25.973 1.00 94.81 119 GLY A C 1
ATOM 990 O O . GLY A 1 119 ? -1.059 10.327 26.490 1.00 94.81 119 GLY A O 1
ATOM 991 N N . ARG A 1 120 ? -0.033 9.202 24.850 1.00 96.69 120 ARG A N 1
ATOM 992 C CA . ARG A 1 120 ? 0.517 10.395 24.200 1.00 96.69 120 ARG A CA 1
ATOM 993 C C . ARG A 1 120 ? -0.206 10.698 22.907 1.00 96.69 120 ARG A C 1
ATOM 995 O O . ARG A 1 120 ? -0.397 9.813 22.076 1.00 96.69 120 ARG A O 1
ATOM 1002 N N . GLU A 1 121 ? -0.527 11.970 22.715 1.00 96.31 121 GLU A N 1
ATOM 1003 C CA . GLU A 1 121 ? -1.041 12.448 21.441 1.00 96.31 121 GLU A CA 1
ATOM 1004 C C . GLU A 1 121 ? 0.038 12.424 20.358 1.00 96.31 121 GLU A C 1
ATOM 1006 O O . GLU A 1 121 ? 1.190 12.818 20.565 1.00 96.31 121 GLU A O 1
ATOM 1011 N N . ARG A 1 122 ? -0.358 11.957 19.180 1.00 96.44 122 ARG A N 1
ATOM 1012 C CA . ARG A 1 122 ? 0.455 11.880 17.976 1.00 96.44 122 ARG A CA 1
ATOM 1013 C C . ARG A 1 122 ? -0.352 12.383 16.793 1.00 96.44 122 ARG A C 1
ATOM 1015 O O . ARG A 1 122 ? -1.556 12.164 16.705 1.00 96.44 122 ARG A O 1
ATOM 1022 N N . VAL A 1 123 ? 0.340 13.019 15.860 1.00 95.50 123 VAL A N 1
ATOM 1023 C CA . VAL A 1 123 ? -0.233 13.484 14.597 1.00 95.50 123 VAL A CA 1
ATOM 1024 C C . VAL A 1 123 ? 0.461 12.746 13.469 1.00 95.50 123 VAL A C 1
ATOM 1026 O O . VAL A 1 123 ? 1.691 12.663 13.443 1.00 95.50 123 VAL A O 1
ATOM 1029 N N . ILE A 1 124 ? -0.327 12.209 12.542 1.00 94.25 124 ILE A N 1
ATOM 1030 C CA . ILE A 1 124 ? 0.196 11.656 11.296 1.00 94.25 124 ILE A CA 1
ATOM 1031 C C . ILE A 1 124 ? 0.339 12.818 10.316 1.00 94.25 124 ILE A C 1
ATOM 1033 O O . ILE A 1 124 ? -0.621 13.525 10.027 1.00 94.25 124 ILE A O 1
ATOM 1037 N N . ILE A 1 125 ? 1.558 13.043 9.832 1.00 93.50 125 ILE A N 1
ATOM 1038 C CA . ILE A 1 125 ? 1.839 14.091 8.850 1.00 93.50 125 ILE A CA 1
ATOM 1039 C C . ILE A 1 125 ? 1.807 13.513 7.440 1.00 93.50 125 ILE A C 1
ATOM 1041 O O . ILE A 1 125 ? 2.326 12.424 7.187 1.00 93.50 125 ILE A O 1
ATOM 1045 N N . SER A 1 126 ? 1.221 14.265 6.511 1.00 92.06 126 SER A N 1
ATOM 1046 C CA . SER A 1 126 ? 1.231 13.905 5.097 1.00 92.06 126 SER A CA 1
ATOM 1047 C C . SER A 1 126 ? 2.660 13.941 4.563 1.00 92.06 126 SER A C 1
ATOM 1049 O O . SER A 1 126 ? 3.370 14.937 4.712 1.00 92.06 126 SER A O 1
ATOM 1051 N N . GLN A 1 127 ? 3.081 12.848 3.934 1.00 90.75 127 GLN A N 1
ATOM 1052 C CA . GLN A 1 127 ? 4.375 12.761 3.268 1.00 90.75 127 GLN A CA 1
ATOM 1053 C C . GLN A 1 127 ? 4.233 13.144 1.796 1.00 90.75 127 GLN A C 1
ATOM 1055 O O . GLN A 1 127 ? 3.268 12.763 1.135 1.00 90.75 127 GLN A O 1
ATOM 1060 N N . LEU A 1 128 ? 5.213 13.881 1.273 1.00 90.94 128 LEU A N 1
ATOM 1061 C CA . LEU A 1 128 ? 5.308 14.194 -0.150 1.00 90.94 128 LEU A CA 1
ATOM 1062 C C . LEU A 1 128 ? 6.282 13.217 -0.805 1.00 90.94 128 LEU A C 1
ATOM 1064 O O . LEU A 1 128 ? 7.498 13.394 -0.735 1.00 90.94 128 LEU A O 1
ATOM 1068 N N . ASN A 1 129 ? 5.725 12.186 -1.434 1.00 86.81 129 ASN A N 1
ATOM 1069 C CA . ASN A 1 129 ? 6.482 11.174 -2.162 1.00 86.81 129 ASN A CA 1
ATOM 1070 C C . ASN A 1 129 ? 6.403 11.411 -3.676 1.00 86.81 129 ASN A C 1
ATOM 1072 O O . ASN A 1 129 ? 5.527 12.118 -4.173 1.00 86.81 129 ASN A O 1
ATOM 1076 N N . ARG A 1 130 ? 7.346 10.824 -4.421 1.00 85.50 130 ARG A N 1
ATOM 1077 C CA . ARG A 1 130 ? 7.308 10.841 -5.889 1.00 85.50 130 ARG A CA 1
ATOM 1078 C C . ARG A 1 130 ? 6.144 9.986 -6.374 1.00 85.50 130 ARG A C 1
ATOM 1080 O O . ARG A 1 130 ? 5.983 8.862 -5.909 1.00 85.50 130 ARG A O 1
ATOM 1087 N N . THR A 1 131 ? 5.386 10.498 -7.335 1.00 91.88 131 THR A N 1
ATOM 1088 C CA . THR A 1 131 ? 4.304 9.742 -7.969 1.00 91.88 131 THR A CA 1
ATOM 1089 C C . THR A 1 131 ? 4.867 8.551 -8.738 1.00 91.88 131 THR A C 1
ATOM 1091 O O . THR A 1 131 ? 5.909 8.667 -9.397 1.00 91.88 131 THR A O 1
ATOM 1094 N N . ALA A 1 132 ? 4.154 7.427 -8.685 1.00 94.50 132 ALA A N 1
ATOM 1095 C CA . ALA A 1 132 ? 4.396 6.315 -9.588 1.00 94.50 132 ALA A CA 1
ATOM 1096 C C . ALA A 1 132 ? 4.230 6.776 -11.044 1.00 94.50 132 ALA A C 1
ATOM 1098 O O . ALA A 1 132 ? 3.349 7.575 -11.362 1.00 94.50 132 ALA A O 1
ATOM 1099 N N . GLY A 1 133 ? 5.107 6.308 -11.923 1.00 94.19 133 GLY A N 1
ATOM 1100 C CA . GLY A 1 133 ? 5.126 6.686 -13.327 1.00 94.19 133 GLY A CA 1
ATOM 1101 C C . GLY A 1 133 ? 6.529 6.709 -13.918 1.00 94.19 133 GLY A C 1
ATOM 1102 O O . GLY A 1 133 ? 7.502 6.245 -13.316 1.00 94.19 133 GLY A O 1
ATOM 1103 N N . ILE A 1 134 ? 6.614 7.262 -15.125 1.00 93.38 134 ILE A N 1
ATOM 1104 C CA . ILE A 1 134 ? 7.860 7.397 -15.876 1.00 93.38 134 ILE A CA 1
ATOM 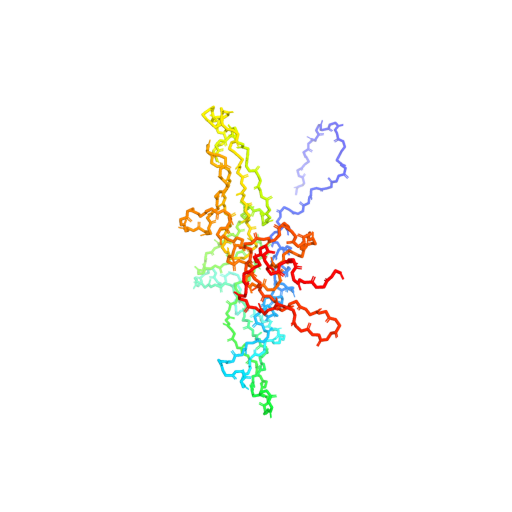1105 C C . ILE A 1 134 ? 8.346 8.837 -15.753 1.00 93.38 134 ILE A C 1
ATOM 1107 O O . ILE A 1 134 ? 7.654 9.781 -16.132 1.00 93.38 134 ILE A O 1
ATOM 1111 N N . HIS A 1 135 ? 9.559 8.996 -15.241 1.00 91.62 135 HIS A N 1
ATOM 1112 C CA . HIS A 1 135 ? 10.214 10.280 -15.050 1.00 91.62 135 HIS A CA 1
ATOM 1113 C C . HIS A 1 135 ? 11.441 10.370 -15.952 1.00 91.62 135 HIS A C 1
ATOM 1115 O O . HIS A 1 135 ? 12.222 9.421 -16.050 1.00 91.62 135 HIS A O 1
ATOM 1121 N N . PHE A 1 136 ? 11.648 11.537 -16.557 1.00 89.19 136 PHE A N 1
ATOM 1122 C CA . PHE A 1 136 ? 12.835 11.852 -17.352 1.00 89.19 136 PHE A CA 1
ATOM 1123 C C . PHE A 1 136 ? 13.603 12.991 -16.671 1.00 89.19 136 PHE A C 1
ATOM 1125 O O . PHE A 1 136 ? 13.312 14.164 -16.919 1.00 89.19 136 PHE A O 1
ATOM 1132 N N . PRO A 1 137 ? 14.541 12.681 -15.755 1.00 83.50 137 PRO A N 1
ATOM 1133 C CA . PRO A 1 137 ? 15.339 13.701 -15.090 1.00 83.50 137 PRO A CA 1
ATOM 1134 C C . PRO A 1 137 ? 16.115 14.551 -16.099 1.00 83.50 137 PRO A C 1
ATOM 1136 O O . PRO A 1 137 ? 16.633 14.036 -17.093 1.00 83.50 137 PRO A O 1
ATOM 1139 N N . SER A 1 138 ? 16.230 15.853 -15.819 1.00 78.06 138 SER A N 1
ATOM 1140 C CA . SER A 1 138 ? 16.997 16.760 -16.674 1.00 78.06 138 SER A CA 1
ATOM 1141 C C . SER A 1 138 ? 18.456 16.296 -16.773 1.00 78.06 138 SER A C 1
ATOM 1143 O O . SER A 1 138 ? 19.097 16.091 -15.740 1.00 78.06 138 SER A O 1
ATOM 1145 N N . PRO A 1 139 ? 19.023 16.187 -17.987 1.00 70.38 139 PRO A N 1
ATOM 1146 C CA . PRO A 1 139 ? 20.418 15.789 -18.165 1.00 70.38 139 PRO A CA 1
ATOM 1147 C C . PRO A 1 139 ? 21.398 16.863 -17.661 1.00 70.38 139 PRO A C 1
ATOM 1149 O O . PRO A 1 139 ? 22.564 16.566 -17.407 1.00 70.38 139 PRO A O 1
ATOM 1152 N N . TYR A 1 140 ? 20.922 18.100 -17.486 1.00 67.81 140 TYR A N 1
ATOM 1153 C CA . TYR A 1 140 ? 21.720 19.253 -17.072 1.00 67.81 140 TYR A CA 1
ATOM 1154 C C . TYR A 1 140 ? 21.725 19.477 -15.562 1.00 67.81 140 TYR A C 1
ATOM 1156 O O . TYR A 1 140 ? 22.587 20.195 -15.067 1.00 67.81 140 TYR A O 1
ATOM 1164 N N . LEU A 1 141 ? 20.787 18.882 -14.821 1.00 63.41 141 LEU A N 1
ATOM 1165 C CA . LEU A 1 141 ? 20.645 19.087 -13.382 1.00 63.41 141 LEU A CA 1
ATOM 1166 C C . LEU A 1 141 ? 20.991 17.805 -12.625 1.00 63.41 141 LEU A C 1
ATOM 1168 O O . LEU A 1 141 ? 20.621 16.697 -13.007 1.00 63.41 141 LEU A O 1
ATOM 1172 N N . SER A 1 142 ? 21.707 17.946 -11.516 1.00 63.78 142 SER A N 1
ATOM 1173 C CA . SER A 1 142 ? 21.892 16.861 -10.560 1.00 63.78 142 SER A CA 1
ATOM 1174 C C . SER A 1 142 ? 20.582 16.547 -9.831 1.00 63.78 142 SER A C 1
ATOM 1176 O O . SER A 1 142 ? 19.651 17.353 -9.813 1.00 63.78 142 SER A O 1
ATOM 1178 N N . SER A 1 143 ? 20.537 15.415 -9.121 1.00 60.78 143 SER A N 1
ATOM 1179 C CA . SER A 1 143 ? 19.436 15.073 -8.206 1.00 60.78 143 SER A CA 1
ATOM 1180 C C . SER A 1 143 ? 19.211 16.104 -7.087 1.00 60.78 143 SER A C 1
ATOM 1182 O O . SER A 1 143 ? 18.191 16.052 -6.410 1.00 60.78 143 SER A O 1
ATOM 1184 N N . THR A 1 144 ? 20.153 17.032 -6.889 1.00 61.78 144 THR A N 1
ATOM 1185 C CA . THR A 1 144 ? 20.101 18.137 -5.916 1.00 61.78 144 THR A CA 1
ATOM 1186 C C . THR A 1 144 ? 19.870 19.497 -6.599 1.00 61.78 144 THR A C 1
ATOM 1188 O O . THR A 1 144 ? 20.013 20.534 -5.962 1.00 61.78 144 THR A O 1
ATOM 1191 N N . GLY A 1 145 ? 19.565 19.522 -7.902 1.00 58.66 145 GLY A N 1
ATOM 1192 C CA . GLY A 1 145 ? 19.275 20.751 -8.651 1.00 58.66 145 GLY A CA 1
ATOM 1193 C C . GLY A 1 145 ? 20.498 21.599 -9.016 1.00 58.66 145 GLY A C 1
ATOM 1194 O O . GLY A 1 145 ? 20.339 22.758 -9.379 1.00 58.66 145 GLY A O 1
ATOM 1195 N N . ARG A 1 146 ? 21.721 21.056 -8.927 1.00 62.03 146 ARG A N 1
ATOM 1196 C CA . ARG A 1 146 ? 22.938 21.757 -9.381 1.00 62.03 146 ARG A CA 1
ATOM 1197 C C . ARG A 1 146 ? 23.208 21.478 -10.850 1.00 62.03 146 ARG A C 1
ATOM 1199 O O . ARG A 1 146 ? 23.113 20.327 -11.269 1.00 62.03 146 ARG A O 1
ATOM 1206 N N . GLU A 1 147 ? 23.622 22.494 -11.595 1.00 62.81 147 GLU A N 1
ATOM 1207 C CA . GLU A 1 147 ? 24.038 22.330 -12.988 1.00 62.81 147 GLU A CA 1
ATOM 1208 C C . GLU A 1 147 ? 25.255 21.396 -13.095 1.00 62.81 147 GLU A C 1
ATOM 1210 O O . GLU A 1 147 ? 26.302 21.618 -12.484 1.00 62.81 147 GLU A O 1
ATOM 1215 N N . MET A 1 148 ? 25.117 20.319 -13.866 1.00 60.72 148 MET A N 1
ATOM 1216 C CA . MET A 1 148 ? 26.181 19.367 -14.174 1.00 60.72 148 MET A CA 1
ATOM 1217 C C . MET A 1 148 ? 26.649 19.567 -15.613 1.00 60.72 148 MET A C 1
ATOM 1219 O O . MET A 1 148 ? 26.260 18.839 -16.525 1.00 60.72 148 MET A O 1
ATOM 1223 N N . MET A 1 149 ? 27.545 20.537 -15.804 1.00 54.22 149 MET A N 1
ATOM 1224 C CA . MET A 1 149 ? 28.105 20.871 -17.118 1.00 54.22 149 MET A CA 1
ATOM 1225 C C . MET A 1 149 ? 28.828 19.685 -17.790 1.00 54.22 149 MET A C 1
ATOM 1227 O O . MET A 1 149 ? 28.846 19.586 -19.011 1.00 54.22 149 MET A O 1
ATOM 1231 N N . SER A 1 150 ? 29.343 18.717 -17.021 1.00 54.38 150 SER A N 1
ATOM 1232 C CA . SER A 1 150 ? 29.982 17.498 -17.548 1.00 54.38 150 SER A CA 1
ATOM 1233 C C . SER A 1 150 ? 29.026 16.543 -18.278 1.00 54.38 150 SER A C 1
ATOM 1235 O O . SER A 1 150 ? 29.462 15.821 -19.172 1.00 54.38 150 SER A O 1
ATOM 1237 N N . ARG A 1 151 ? 27.726 16.551 -17.949 1.00 54.75 151 ARG A N 1
ATOM 1238 C CA . ARG A 1 151 ? 26.685 15.769 -18.646 1.00 54.75 151 ARG A CA 1
ATOM 1239 C C . ARG A 1 151 ? 26.100 16.488 -19.861 1.00 54.75 151 ARG A C 1
ATOM 1241 O O . ARG A 1 151 ? 25.362 15.878 -20.621 1.00 54.75 151 ARG A O 1
ATOM 1248 N N . ALA A 1 152 ? 26.434 17.761 -20.068 1.00 53.25 152 ALA A N 1
ATOM 1249 C CA . ALA A 1 152 ? 25.964 18.526 -21.219 1.00 53.25 152 ALA A CA 1
ATOM 1250 C C . ALA A 1 152 ? 26.723 18.173 -22.513 1.00 53.25 152 ALA A C 1
ATOM 1252 O O . ALA A 1 152 ? 26.155 18.262 -23.599 1.00 53.25 152 ALA A O 1
ATOM 1253 N N . PHE A 1 153 ? 27.990 17.750 -22.404 1.00 53.38 153 PHE A N 1
ATOM 1254 C CA . PHE A 1 153 ? 28.850 17.463 -23.563 1.00 53.38 153 PHE A CA 1
ATOM 1255 C C . PHE A 1 153 ? 28.556 16.119 -24.243 1.00 53.38 153 PHE A C 1
ATOM 1257 O O . PHE A 1 153 ? 28.822 15.960 -25.430 1.00 53.38 153 PHE A O 1
ATOM 1264 N N . SER A 1 154 ? 27.973 15.169 -23.514 1.00 56.62 154 SER A N 1
ATOM 1265 C CA . SER A 1 154 ? 27.499 13.892 -24.044 1.00 56.62 154 SER A CA 1
ATOM 1266 C C . SER A 1 154 ? 26.025 13.798 -23.693 1.00 56.62 154 SER A C 1
ATOM 1268 O O . SER A 1 154 ? 25.714 13.857 -22.513 1.00 56.62 154 SER A O 1
ATOM 1270 N N . LYS A 1 155 ? 25.120 13.700 -24.674 1.00 63.00 155 LYS A N 1
ATOM 1271 C CA . LYS A 1 155 ? 23.651 13.687 -24.490 1.00 63.00 155 LYS A CA 1
ATOM 1272 C C . LYS A 1 155 ? 23.170 12.459 -23.687 1.00 63.00 155 LYS A C 1
ATOM 1274 O O . LYS A 1 155 ? 22.527 11.563 -24.221 1.00 63.00 155 LYS A O 1
ATOM 1279 N N . VAL A 1 156 ? 23.495 12.399 -22.399 1.00 69.19 156 VAL A N 1
ATOM 1280 C CA . VAL A 1 156 ? 23.138 11.320 -21.473 1.00 69.19 156 VAL A CA 1
ATOM 1281 C C . VAL A 1 156 ? 21.707 11.567 -21.010 1.00 69.19 156 VAL A C 1
ATOM 1283 O O . VAL A 1 156 ? 21.464 12.344 -20.089 1.00 69.19 156 VAL A O 1
ATOM 1286 N N . LEU A 1 157 ? 20.751 10.910 -21.661 1.00 81.88 157 LEU A N 1
ATOM 1287 C CA . LEU A 1 157 ? 19.347 10.907 -21.248 1.00 81.88 157 LEU A CA 1
ATOM 1288 C C . LEU A 1 157 ? 19.143 9.913 -20.104 1.00 81.88 157 LEU A C 1
ATOM 1290 O O . LEU A 1 157 ? 19.650 8.794 -20.175 1.00 81.88 157 LEU A O 1
ATOM 1294 N N . GLN A 1 158 ? 18.391 10.307 -19.077 1.00 86.25 158 GLN A N 1
ATOM 1295 C CA . GLN A 1 158 ? 18.014 9.442 -17.958 1.00 86.25 158 GLN A CA 1
ATOM 1296 C C . GLN A 1 158 ? 16.517 9.143 -17.981 1.00 86.25 158 GLN A C 1
ATOM 1298 O O . GLN A 1 158 ? 15.712 9.971 -18.401 1.00 86.25 158 GLN A O 1
ATOM 1303 N N . MET A 1 159 ? 16.157 7.962 -17.493 1.00 90.62 159 MET A N 1
ATOM 1304 C CA . MET A 1 159 ? 14.788 7.487 -17.352 1.00 90.62 159 MET A CA 1
ATOM 1305 C C . MET A 1 159 ? 14.654 6.754 -16.018 1.00 90.62 159 MET A C 1
ATOM 1307 O O . MET A 1 159 ? 15.511 5.942 -15.662 1.00 90.62 159 MET A O 1
ATOM 1311 N N . GLN A 1 160 ? 13.576 7.032 -15.293 1.00 91.69 160 GLN A N 1
ATOM 1312 C CA . GLN A 1 160 ? 13.211 6.342 -14.060 1.00 91.69 160 GLN A CA 1
ATOM 1313 C C . GLN A 1 160 ? 11.769 5.867 -14.174 1.00 91.69 160 GLN A C 1
ATOM 1315 O O . GLN A 1 160 ? 10.869 6.675 -14.384 1.00 91.69 160 GLN A O 1
ATOM 1320 N N . ILE A 1 161 ? 11.550 4.569 -14.027 1.00 93.06 161 ILE A N 1
ATOM 1321 C CA . ILE A 1 161 ? 10.230 3.959 -13.942 1.00 93.06 161 ILE A CA 1
ATOM 1322 C C . ILE A 1 161 ? 10.015 3.591 -12.479 1.00 93.06 161 ILE A C 1
ATOM 1324 O O . ILE A 1 161 ? 10.665 2.689 -11.944 1.00 93.06 161 ILE A O 1
ATOM 1328 N N . ILE A 1 162 ? 9.128 4.339 -11.834 1.00 94.00 162 ILE A N 1
ATOM 1329 C CA . ILE A 1 162 ? 8.757 4.168 -10.433 1.00 94.00 162 ILE A CA 1
ATOM 1330 C C . ILE A 1 162 ? 7.393 3.477 -10.431 1.00 94.00 162 ILE A C 1
ATOM 1332 O O . ILE A 1 162 ? 6.402 4.136 -10.746 1.00 94.00 162 ILE A O 1
ATOM 1336 N N . PRO A 1 163 ? 7.303 2.170 -10.146 1.00 92.88 163 PRO A N 1
ATOM 1337 C CA . PRO A 1 163 ? 6.006 1.519 -10.033 1.00 92.88 163 PRO A CA 1
ATOM 1338 C C . PRO A 1 163 ? 5.307 1.935 -8.729 1.00 92.88 163 PRO A C 1
ATOM 1340 O O . PRO A 1 163 ? 5.955 2.411 -7.795 1.00 92.88 163 PRO A O 1
ATOM 1343 N N . ALA A 1 164 ? 3.984 1.751 -8.668 1.00 89.44 164 ALA A N 1
ATOM 1344 C CA . ALA A 1 164 ? 3.228 1.925 -7.424 1.00 89.44 164 ALA A CA 1
ATOM 1345 C C . ALA A 1 164 ? 3.673 0.901 -6.368 1.00 89.44 164 ALA A C 1
ATOM 1347 O O . ALA A 1 164 ? 3.868 1.248 -5.206 1.00 89.44 164 ALA A O 1
ATOM 1348 N N . GLU A 1 165 ? 3.932 -0.330 -6.813 1.00 87.69 165 GLU A N 1
ATOM 1349 C CA . GLU A 1 165 ? 4.454 -1.420 -5.999 1.00 87.69 165 GLU A CA 1
ATOM 1350 C C . GLU A 1 165 ? 5.579 -2.148 -6.742 1.00 87.69 165 GLU A C 1
ATOM 1352 O O . GLU A 1 165 ? 5.531 -2.329 -7.958 1.00 87.69 165 GLU A O 1
ATOM 1357 N N . GLY A 1 166 ? 6.604 -2.580 -6.009 1.00 89.19 166 GLY A N 1
ATOM 1358 C CA . GLY A 1 166 ? 7.695 -3.384 -6.560 1.00 89.19 166 GLY A CA 1
ATOM 1359 C C . GLY A 1 166 ? 8.970 -2.610 -6.932 1.00 89.19 166 GLY A C 1
ATOM 1360 O O . GLY A 1 166 ? 9.187 -1.470 -6.506 1.00 89.19 166 GLY A O 1
ATOM 1361 N N . PRO A 1 167 ? 9.894 -3.262 -7.663 1.00 91.75 167 PRO A N 1
ATOM 1362 C CA . PRO A 1 167 ? 11.235 -2.742 -7.898 1.00 91.75 167 PRO A CA 1
ATOM 1363 C C . PRO A 1 167 ? 11.252 -1.627 -8.947 1.00 91.75 167 PRO A C 1
ATOM 1365 O O . PRO A 1 167 ? 10.676 -1.747 -10.024 1.00 91.75 167 PRO A O 1
ATOM 1368 N N . TRP A 1 168 ? 11.991 -0.555 -8.658 1.00 93.19 168 TRP A N 1
ATOM 1369 C CA . TRP A 1 168 ? 12.211 0.535 -9.611 1.00 93.19 168 TRP A CA 1
ATOM 1370 C C . TRP A 1 168 ? 13.059 0.066 -10.788 1.00 93.19 168 TRP A C 1
ATOM 1372 O O . TRP A 1 168 ? 13.981 -0.734 -10.614 1.00 93.19 168 TRP A O 1
ATOM 1382 N N . LEU A 1 169 ? 12.808 0.627 -11.965 1.00 92.19 169 LEU A N 1
ATOM 1383 C CA . LEU A 1 169 ? 13.674 0.452 -13.120 1.00 92.19 169 LEU A CA 1
ATOM 1384 C C . LEU A 1 169 ? 14.265 1.804 -13.507 1.00 92.19 169 LEU A C 1
ATOM 1386 O O . LEU A 1 169 ? 13.577 2.694 -13.991 1.00 92.19 169 LEU A O 1
ATOM 1390 N N . ASP A 1 170 ? 15.561 1.961 -13.279 1.00 92.06 170 ASP A N 1
ATOM 1391 C CA . ASP A 1 170 ? 16.272 3.211 -13.534 1.00 92.06 170 ASP A CA 1
ATOM 1392 C C . ASP A 1 170 ? 17.336 2.997 -14.600 1.00 92.06 170 ASP A C 1
ATOM 1394 O O . ASP A 1 170 ? 17.993 1.958 -14.650 1.00 92.06 170 ASP A O 1
ATOM 1398 N N . GLY A 1 171 ? 17.620 4.016 -15.392 1.00 90.62 171 GLY A N 1
ATOM 1399 C CA . GLY A 1 171 ? 18.767 3.974 -16.276 1.00 90.62 171 GLY A CA 1
ATOM 1400 C C . GLY A 1 171 ? 18.796 5.117 -17.259 1.00 90.62 171 GLY A C 1
ATOM 1401 O O . GLY A 1 171 ? 18.329 6.218 -16.980 1.00 90.62 171 GLY A O 1
ATOM 1402 N N . GLY A 1 172 ? 19.409 4.862 -18.403 1.00 89.50 172 GLY A N 1
ATOM 1403 C CA . GLY A 1 172 ? 19.607 5.885 -19.405 1.00 89.50 172 GLY A CA 1
ATOM 1404 C C . GLY A 1 172 ? 20.665 5.520 -20.425 1.00 89.50 172 GLY A C 1
ATOM 1405 O O . GLY A 1 172 ? 21.159 4.392 -20.475 1.00 89.50 172 GLY A O 1
ATOM 1406 N N . THR A 1 173 ? 21.011 6.508 -21.234 1.00 87.81 173 THR A N 1
ATOM 1407 C CA . THR A 1 173 ? 22.080 6.409 -22.227 1.00 87.81 173 THR A CA 1
ATOM 1408 C C . THR A 1 173 ? 23.414 6.723 -21.562 1.00 87.81 173 THR A C 1
ATOM 1410 O O . THR A 1 173 ? 23.514 7.701 -20.826 1.00 87.81 173 THR A O 1
ATOM 1413 N N . ASP A 1 174 ? 24.434 5.904 -21.789 1.00 82.00 174 ASP A N 1
ATOM 1414 C CA . ASP A 1 174 ? 25.801 6.184 -21.347 1.00 82.00 174 ASP A CA 1
ATOM 1415 C C . ASP A 1 174 ? 26.538 7.142 -22.320 1.00 82.00 174 ASP A C 1
ATOM 1417 O O . ASP A 1 174 ? 26.014 7.483 -23.382 1.00 82.00 174 ASP A O 1
ATOM 1421 N N . PRO A 1 175 ? 27.767 7.591 -22.005 1.00 79.56 175 PRO A N 1
ATOM 1422 C CA . PRO A 1 175 ? 28.571 8.386 -22.939 1.00 79.56 175 PRO A CA 1
ATOM 1423 C C . PRO A 1 175 ? 28.959 7.679 -24.251 1.00 79.56 175 PRO A C 1
ATOM 1425 O O . PRO A 1 175 ? 29.394 8.328 -25.196 1.00 79.56 175 PRO A O 1
ATOM 1428 N N . GLN A 1 176 ? 28.817 6.357 -24.317 1.00 82.75 176 GLN A N 1
ATOM 1429 C CA . GLN A 1 176 ? 29.090 5.518 -25.480 1.00 82.75 176 GLN A CA 1
ATOM 1430 C C . GLN A 1 176 ? 27.827 5.236 -26.318 1.00 82.75 176 GLN A C 1
ATOM 1432 O O . GLN A 1 176 ? 27.870 4.401 -27.220 1.00 82.75 176 GLN A O 1
ATOM 1437 N N . ASN A 1 177 ? 26.715 5.935 -26.056 1.00 82.44 177 ASN A N 1
ATOM 1438 C CA . ASN A 1 177 ? 25.409 5.762 -26.705 1.00 82.44 177 ASN A CA 1
ATOM 1439 C C . ASN A 1 177 ? 24.762 4.373 -26.513 1.00 82.44 177 ASN A C 1
ATOM 1441 O O . ASN A 1 177 ? 23.912 3.954 -27.297 1.00 82.44 177 ASN A O 1
ATOM 1445 N N . VAL A 1 178 ? 25.124 3.659 -25.450 1.00 87.56 178 VAL A N 1
ATOM 1446 C CA . VAL A 1 178 ? 24.509 2.403 -25.021 1.00 87.56 178 VAL A CA 1
ATOM 1447 C C . VAL A 1 178 ? 23.474 2.684 -23.938 1.00 87.56 178 VAL A C 1
ATOM 1449 O O . VAL A 1 178 ? 23.775 3.259 -22.890 1.00 87.56 178 VAL A O 1
ATOM 1452 N N . ILE A 1 179 ? 22.250 2.208 -24.155 1.00 90.88 179 ILE A N 1
ATOM 1453 C CA . ILE A 1 179 ? 21.184 2.288 -23.156 1.00 90.88 179 ILE A CA 1
ATOM 1454 C C . ILE A 1 179 ? 21.391 1.181 -22.119 1.00 90.88 179 ILE A C 1
ATOM 1456 O O . ILE A 1 179 ? 21.358 -0.011 -22.446 1.00 90.88 179 ILE A O 1
ATOM 1460 N N . ARG A 1 180 ? 21.588 1.570 -20.857 1.00 91.81 180 ARG A N 1
ATOM 1461 C CA . ARG A 1 180 ? 21.690 0.647 -19.722 1.00 91.81 180 ARG A CA 1
ATOM 1462 C C . ARG A 1 180 ? 20.642 0.951 -18.668 1.00 91.81 180 ARG A C 1
ATOM 1464 O O . ARG A 1 180 ? 20.440 2.104 -18.296 1.00 91.81 180 ARG A O 1
ATOM 1471 N N . LEU A 1 181 ? 20.042 -0.105 -18.140 1.00 92.62 181 LEU A N 1
ATOM 1472 C CA . LEU A 1 181 ? 19.039 -0.064 -17.085 1.00 92.62 181 LEU A CA 1
ATOM 1473 C C . LEU A 1 181 ? 19.513 -0.900 -15.895 1.00 92.62 181 LEU A C 1
ATOM 1475 O O . LEU A 1 181 ? 20.305 -1.827 -16.047 1.00 92.62 181 LEU A O 1
ATOM 1479 N N . LYS A 1 182 ? 19.031 -0.574 -14.706 1.00 92.19 182 LYS A N 1
ATOM 1480 C CA . LYS A 1 182 ? 19.177 -1.361 -13.486 1.00 92.19 182 LYS A CA 1
ATOM 1481 C C . LYS A 1 182 ? 17.786 -1.640 -12.925 1.00 92.19 182 LYS A C 1
ATOM 1483 O O . LYS A 1 182 ? 16.903 -0.786 -13.001 1.00 92.19 182 LYS A O 1
ATOM 1488 N N . VAL A 1 183 ? 17.615 -2.826 -12.358 1.00 92.69 183 VAL A N 1
ATOM 1489 C CA . VAL A 1 183 ? 16.411 -3.214 -11.627 1.00 92.69 183 VAL A CA 1
ATOM 1490 C C . VAL A 1 183 ? 16.732 -3.049 -10.146 1.00 92.69 183 VAL A C 1
ATOM 1492 O O . VAL A 1 183 ? 17.552 -3.775 -9.584 1.00 92.69 183 VAL A O 1
ATOM 1495 N N . HIS A 1 184 ? 16.134 -2.051 -9.509 1.00 90.31 184 HIS A N 1
ATOM 1496 C CA . 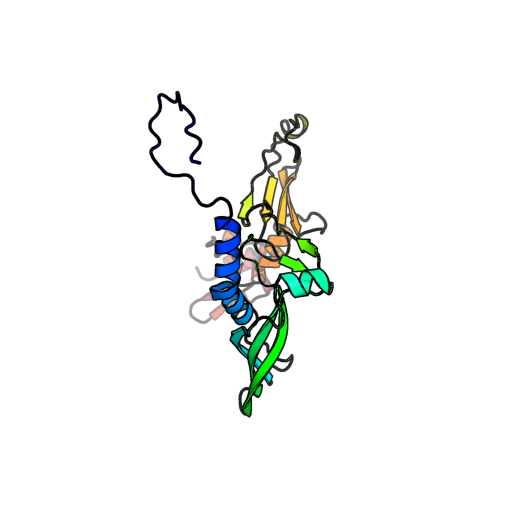HIS A 1 184 ? 16.371 -1.691 -8.117 1.00 90.31 184 HIS A CA 1
ATOM 1497 C C . HIS A 1 184 ? 17.872 -1.468 -7.809 1.00 90.31 184 HIS A C 1
ATOM 1499 O O . HIS A 1 184 ? 18.510 -0.582 -8.385 1.00 90.31 184 HIS A O 1
ATOM 1505 N N . GLN A 1 185 ? 18.451 -2.257 -6.898 1.00 85.38 185 GLN A N 1
ATOM 1506 C CA . GLN A 1 185 ? 19.860 -2.191 -6.489 1.00 85.38 185 GLN A CA 1
ATOM 1507 C C . GLN A 1 185 ? 20.773 -3.126 -7.308 1.00 85.38 185 GLN A C 1
ATOM 1509 O O . GLN A 1 185 ? 21.915 -3.377 -6.922 1.00 85.38 185 GLN A O 1
ATOM 1514 N N . SER A 1 186 ? 20.297 -3.657 -8.440 1.00 89.50 186 SER A N 1
ATOM 1515 C CA . SER A 1 186 ? 21.101 -4.517 -9.309 1.00 89.50 186 SER A CA 1
ATOM 1516 C C . SER A 1 186 ? 22.209 -3.752 -10.039 1.00 89.50 186 SER A C 1
ATOM 1518 O O . SER A 1 186 ? 22.233 -2.521 -10.120 1.00 89.50 186 SER A O 1
ATOM 1520 N N . LYS A 1 187 ? 23.115 -4.510 -10.667 1.00 90.12 187 LYS A N 1
ATOM 1521 C CA . LYS A 1 187 ? 24.071 -3.962 -11.637 1.00 90.12 187 LYS A CA 1
ATOM 1522 C C . LYS A 1 187 ? 23.339 -3.401 -12.860 1.00 90.12 187 LYS A C 1
ATOM 1524 O O . LYS A 1 187 ? 22.252 -3.865 -13.206 1.00 90.12 187 LYS A O 1
ATOM 1529 N N . HIS A 1 188 ? 23.976 -2.442 -13.529 1.00 90.06 188 HIS A N 1
ATOM 1530 C CA . HIS A 1 188 ? 23.526 -1.947 -14.826 1.00 90.06 188 HIS A CA 1
ATOM 1531 C C . HIS A 1 188 ? 23.686 -3.029 -15.896 1.00 90.06 188 HIS A C 1
ATOM 1533 O O . HIS A 1 188 ? 24.773 -3.578 -16.083 1.00 90.06 188 HIS A O 1
ATOM 1539 N N . LEU A 1 189 ? 22.611 -3.286 -16.629 1.00 92.38 189 LEU A N 1
ATOM 1540 C CA . LEU A 1 189 ? 22.549 -4.201 -17.756 1.00 92.38 189 LEU A CA 1
ATOM 1541 C C . LEU A 1 189 ? 22.193 -3.417 -19.023 1.00 92.38 189 LEU A C 1
ATOM 1543 O O . LEU A 1 189 ? 21.411 -2.467 -18.953 1.00 92.38 189 LEU A O 1
ATOM 1547 N N . PRO A 1 190 ? 22.741 -3.782 -20.194 1.00 93.06 190 PRO A N 1
ATOM 1548 C CA . PRO A 1 190 ? 22.234 -3.274 -21.463 1.00 93.06 190 P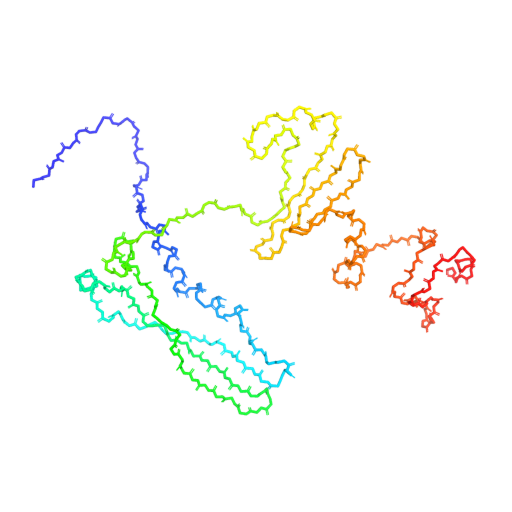RO A CA 1
ATOM 1549 C C . PRO A 1 190 ? 20.734 -3.558 -21.592 1.00 93.06 190 PRO A C 1
ATOM 1551 O O . PRO A 1 190 ? 20.294 -4.663 -21.266 1.00 93.06 190 PRO A O 1
ATOM 1554 N N . ILE A 1 191 ? 19.961 -2.597 -22.107 1.00 90.56 191 ILE A N 1
ATOM 1555 C CA . ILE A 1 191 ? 18.507 -2.757 -22.299 1.00 90.56 191 ILE A CA 1
ATOM 1556 C C . ILE A 1 191 ? 18.167 -4.006 -23.121 1.00 90.56 191 ILE A C 1
ATOM 1558 O O . ILE A 1 191 ? 17.170 -4.669 -22.862 1.00 90.56 191 ILE A O 1
ATOM 1562 N N . THR A 1 192 ? 19.046 -4.385 -24.049 1.00 89.31 192 THR A N 1
ATOM 1563 C CA . THR A 1 192 ? 18.899 -5.580 -24.883 1.00 89.31 192 THR A CA 1
ATOM 1564 C C . THR A 1 192 ? 18.819 -6.870 -24.071 1.00 89.31 192 THR A C 1
ATOM 1566 O O . THR A 1 192 ? 18.109 -7.779 -24.482 1.00 89.31 192 THR A O 1
ATOM 1569 N N . GLN A 1 193 ? 19.486 -6.965 -22.916 1.00 89.06 193 GLN A N 1
ATOM 1570 C CA . GLN A 1 193 ? 19.384 -8.151 -22.057 1.00 89.06 193 GLN A CA 1
ATOM 1571 C C . GLN A 1 193 ? 18.041 -8.225 -21.338 1.00 89.06 193 GLN A C 1
ATOM 1573 O O . GLN A 1 193 ? 17.488 -9.308 -21.184 1.00 89.06 193 GLN A O 1
ATOM 1578 N N . ILE A 1 194 ? 17.497 -7.074 -20.945 1.00 87.00 194 ILE A N 1
ATOM 1579 C CA . ILE A 1 194 ? 16.170 -6.995 -20.332 1.00 87.00 194 ILE A CA 1
ATOM 1580 C C . ILE A 1 194 ? 15.094 -7.324 -21.371 1.00 87.00 194 ILE A C 1
ATOM 1582 O O . ILE A 1 194 ? 14.224 -8.139 -21.094 1.00 87.00 194 ILE A O 1
ATOM 1586 N N . ILE A 1 195 ? 15.203 -6.787 -22.592 1.00 86.62 195 ILE A N 1
ATOM 1587 C CA . ILE A 1 195 ? 14.301 -7.126 -23.707 1.00 86.62 195 ILE A CA 1
ATOM 1588 C C . ILE A 1 195 ? 14.348 -8.630 -24.006 1.00 86.62 195 ILE A C 1
ATOM 1590 O O . ILE A 1 195 ? 13.303 -9.255 -24.135 1.00 86.62 195 ILE A O 1
ATOM 1594 N N . LYS A 1 196 ? 15.542 -9.234 -24.066 1.00 85.19 196 LYS A N 1
ATOM 1595 C CA . LYS A 1 196 ? 15.687 -10.687 -24.262 1.00 85.19 196 LYS A CA 1
ATOM 1596 C C . LYS A 1 196 ? 15.051 -11.498 -23.136 1.00 85.19 196 LYS A C 1
ATOM 1598 O O . LYS A 1 196 ? 14.406 -12.499 -23.416 1.00 85.19 196 LYS A O 1
ATOM 1603 N N . ALA A 1 197 ? 15.217 -11.072 -21.883 1.00 85.62 197 ALA A N 1
ATOM 1604 C CA . ALA A 1 197 ? 14.578 -11.729 -20.747 1.00 85.62 197 ALA A CA 1
ATOM 1605 C C . ALA A 1 197 ? 13.045 -11.650 -20.841 1.00 85.62 197 ALA A C 1
ATOM 1607 O O . ALA A 1 197 ? 12.368 -12.641 -20.583 1.00 85.62 197 ALA A O 1
ATOM 1608 N N . PHE A 1 198 ? 12.509 -10.500 -21.262 1.00 84.38 198 PHE A N 1
ATOM 1609 C CA . PHE A 1 198 ? 11.073 -10.306 -21.440 1.00 84.38 198 PHE A CA 1
ATOM 1610 C C . PHE A 1 198 ? 10.495 -11.018 -22.663 1.00 84.38 198 PHE A C 1
ATOM 1612 O O . PHE A 1 198 ? 9.353 -11.443 -22.601 1.00 84.38 198 PHE A O 1
ATOM 1619 N N . ALA A 1 199 ? 11.267 -11.235 -23.731 1.00 80.25 199 ALA A N 1
ATOM 1620 C CA . ALA A 1 199 ? 10.796 -11.926 -24.936 1.00 80.25 199 ALA A CA 1
ATOM 1621 C C . ALA A 1 199 ? 10.299 -13.363 -24.674 1.00 80.25 199 ALA A C 1
ATOM 1623 O O . ALA A 1 199 ? 9.538 -13.914 -25.470 1.00 80.25 199 ALA A O 1
ATOM 1624 N N . HIS A 1 200 ? 10.703 -13.977 -23.558 1.00 76.56 200 HIS A N 1
ATOM 1625 C CA . HIS A 1 200 ? 10.181 -15.275 -23.137 1.00 76.56 200 HIS A CA 1
ATOM 1626 C C . HIS A 1 200 ? 8.734 -15.216 -22.622 1.00 76.56 200 HIS A C 1
ATOM 1628 O O . HIS A 1 200 ? 8.045 -16.227 -22.727 1.00 76.56 200 HIS A O 1
ATOM 1634 N N . TYR A 1 201 ? 8.268 -14.061 -22.143 1.00 81.81 201 TYR A N 1
ATOM 1635 C CA . TYR A 1 201 ? 6.901 -13.835 -21.669 1.00 81.81 201 TYR A CA 1
ATOM 1636 C C . TYR A 1 201 ? 6.032 -13.322 -22.814 1.00 81.81 201 TYR A C 1
ATOM 1638 O O . TYR A 1 201 ? 6.391 -12.342 -23.465 1.00 81.81 201 TYR A O 1
ATOM 1646 N N . GLU A 1 202 ? 4.907 -13.984 -23.068 1.00 76.19 202 GLU A N 1
ATOM 1647 C CA . GLU A 1 202 ? 4.014 -13.691 -24.194 1.00 76.19 202 GLU A CA 1
ATOM 1648 C C . GLU A 1 202 ? 3.472 -12.255 -24.137 1.00 76.19 202 GLU A C 1
ATOM 1650 O O . GLU A 1 202 ? 3.501 -11.536 -25.130 1.00 76.19 202 GLU A O 1
ATOM 1655 N N . GLU A 1 203 ? 3.107 -11.786 -22.945 1.00 78.81 203 GLU A N 1
ATOM 1656 C CA . GLU A 1 203 ? 2.535 -10.462 -22.685 1.00 78.81 203 GLU A CA 1
ATOM 1657 C C . GLU A 1 203 ? 3.520 -9.318 -22.949 1.00 78.81 203 GLU A C 1
ATOM 1659 O O . GLU A 1 203 ? 3.121 -8.174 -23.165 1.00 78.81 203 GLU A O 1
ATOM 1664 N N . ALA A 1 204 ? 4.820 -9.618 -22.910 1.00 75.19 204 ALA A N 1
ATOM 1665 C CA . ALA A 1 204 ? 5.884 -8.652 -23.143 1.00 75.19 204 ALA A CA 1
ATOM 1666 C C . ALA A 1 204 ? 6.467 -8.740 -24.563 1.00 75.19 204 ALA A C 1
ATOM 1668 O O . ALA A 1 204 ? 7.356 -7.951 -24.911 1.00 75.19 204 ALA A O 1
ATOM 1669 N N . ARG A 1 205 ? 5.984 -9.671 -25.400 1.00 75.06 205 ARG A N 1
ATOM 1670 C CA . ARG A 1 205 ? 6.339 -9.719 -26.820 1.00 75.06 205 ARG A CA 1
ATOM 1671 C C . ARG A 1 205 ? 5.671 -8.545 -27.514 1.00 75.06 205 ARG A C 1
ATOM 1673 O O . ARG A 1 205 ? 4.453 -8.423 -27.540 1.00 75.06 205 ARG A O 1
ATOM 1680 N N . VAL A 1 206 ? 6.482 -7.671 -28.098 1.00 67.19 206 VAL A N 1
ATOM 1681 C CA . VAL A 1 206 ? 5.967 -6.653 -29.012 1.00 67.19 206 VAL A CA 1
ATOM 1682 C C . VAL A 1 206 ? 5.762 -7.345 -30.360 1.00 67.19 206 VAL A C 1
ATOM 1684 O O . VAL A 1 206 ? 6.766 -7.755 -30.951 1.00 67.19 206 VAL A O 1
ATOM 1687 N N . PRO A 1 207 ? 4.519 -7.508 -30.853 1.00 64.50 207 PRO A N 1
ATOM 1688 C CA . PRO A 1 207 ? 4.300 -8.048 -32.183 1.00 64.50 207 PRO A CA 1
ATOM 1689 C C . PRO A 1 207 ? 4.905 -7.062 -33.179 1.00 64.50 207 PRO A C 1
ATOM 1691 O O . PRO A 1 207 ? 4.489 -5.908 -33.279 1.00 64.50 207 PRO A O 1
ATOM 1694 N N . ALA A 1 208 ? 5.949 -7.504 -33.865 1.00 67.81 208 ALA A N 1
ATOM 1695 C CA . ALA A 1 208 ? 6.571 -6.750 -34.931 1.00 67.81 208 ALA A CA 1
ATOM 1696 C C . ALA A 1 208 ? 6.379 -7.546 -36.216 1.00 67.81 208 ALA A C 1
ATOM 1698 O O . ALA A 1 208 ? 6.886 -8.659 -36.343 1.00 67.81 208 ALA A O 1
ATOM 1699 N N . GLU A 1 209 ? 5.636 -6.972 -37.157 1.00 71.38 209 GLU A N 1
ATOM 1700 C CA . GLU A 1 209 ? 5.617 -7.466 -38.527 1.00 71.38 209 GLU A CA 1
ATOM 1701 C C . GLU A 1 209 ? 6.924 -7.046 -39.193 1.00 71.38 209 GLU A C 1
ATOM 1703 O O . GLU A 1 209 ? 7.307 -5.871 -39.202 1.00 71.38 209 GLU A O 1
ATOM 1708 N N . LEU A 1 210 ? 7.656 -8.028 -39.696 1.00 73.38 210 LEU A N 1
ATOM 1709 C CA . LEU A 1 210 ? 8.943 -7.827 -40.330 1.00 73.38 210 LEU A CA 1
ATOM 1710 C C . LEU A 1 210 ? 9.105 -8.817 -41.470 1.00 73.38 210 LEU A C 1
ATOM 1712 O O . LEU A 1 210 ? 8.765 -9.990 -41.338 1.00 73.38 210 LEU A O 1
ATOM 1716 N N . GLU A 1 211 ? 9.648 -8.314 -42.577 1.00 77.31 211 GLU A N 1
ATOM 1717 C CA . GLU A 1 211 ? 10.049 -9.137 -43.712 1.00 77.31 211 GLU A CA 1
ATOM 1718 C C . GLU A 1 211 ? 10.985 -10.247 -43.236 1.00 77.31 211 GLU A C 1
ATOM 1720 O O . GLU A 1 211 ? 11.944 -9.985 -42.498 1.00 77.31 211 GLU A O 1
ATOM 1725 N N . LEU A 1 212 ? 10.726 -11.478 -43.676 1.00 72.50 212 LEU A N 1
ATOM 1726 C CA . LEU A 1 212 ? 11.470 -12.659 -43.237 1.00 72.50 212 LEU A CA 1
ATOM 1727 C C . LEU A 1 212 ? 12.978 -12.525 -43.530 1.00 72.50 212 LEU A C 1
ATOM 1729 O O . LEU A 1 212 ? 13.809 -12.935 -42.724 1.00 72.50 212 LEU A O 1
ATOM 1733 N N . GLU A 1 213 ? 13.344 -11.843 -44.620 1.00 77.94 213 GLU A N 1
ATOM 1734 C CA . GLU A 1 213 ? 14.733 -11.509 -44.974 1.00 77.94 213 GLU A CA 1
ATOM 1735 C C . GLU A 1 213 ? 15.475 -10.739 -43.869 1.00 77.94 213 GLU A C 1
ATOM 1737 O O . GLU A 1 213 ? 16.683 -10.892 -43.680 1.00 77.94 213 GLU A O 1
ATOM 1742 N N . ARG A 1 214 ? 14.761 -9.915 -43.095 1.00 78.06 214 ARG A N 1
ATOM 1743 C CA . ARG A 1 214 ? 15.341 -9.118 -42.003 1.00 78.06 214 ARG A CA 1
ATOM 1744 C C . ARG A 1 214 ? 15.480 -9.906 -40.701 1.00 78.06 214 ARG A C 1
ATOM 1746 O O . ARG A 1 214 ? 16.170 -9.437 -39.795 1.00 78.06 214 ARG A O 1
ATOM 1753 N N . ALA A 1 215 ? 14.852 -11.077 -40.614 1.00 74.75 215 ALA A N 1
ATOM 1754 C CA . ALA A 1 215 ? 14.917 -11.986 -39.474 1.00 74.75 215 ALA A CA 1
ATOM 1755 C C . ALA A 1 215 ? 16.024 -13.045 -39.610 1.00 74.75 215 ALA A C 1
ATOM 1757 O O . ALA A 1 215 ? 16.161 -13.910 -38.747 1.00 74.75 215 ALA A O 1
ATOM 1758 N N . VAL A 1 216 ? 16.840 -12.999 -40.668 1.00 82.06 216 VAL A N 1
ATOM 1759 C CA . VAL A 1 216 ? 17.946 -13.947 -40.856 1.00 82.06 216 VAL A CA 1
ATOM 1760 C C . VAL A 1 216 ? 18.911 -13.882 -39.662 1.00 82.06 216 VAL A C 1
ATOM 1762 O O . VAL A 1 216 ? 19.357 -12.816 -39.235 1.00 82.06 216 VAL A O 1
ATOM 1765 N N . GLY A 1 217 ? 19.224 -15.046 -39.097 1.00 79.69 217 GLY A N 1
ATOM 1766 C CA . GLY A 1 217 ? 20.012 -15.233 -37.880 1.00 79.69 217 GLY A CA 1
ATOM 1767 C C . GLY A 1 217 ? 19.194 -15.212 -36.586 1.00 79.69 217 GLY A C 1
ATOM 1768 O O . GLY A 1 217 ? 19.761 -15.421 -35.511 1.00 79.69 217 GLY A O 1
ATOM 1769 N N . TRP A 1 218 ? 17.883 -14.969 -36.652 1.00 81.88 218 TRP A N 1
ATOM 1770 C CA . TRP A 1 218 ? 17.013 -15.006 -35.481 1.00 81.88 218 TRP A CA 1
ATOM 1771 C C . TRP A 1 218 ? 16.601 -16.441 -35.181 1.00 81.88 218 TRP A C 1
ATOM 1773 O O . TRP A 1 218 ? 16.413 -17.257 -36.081 1.00 81.88 218 TRP A O 1
ATOM 1783 N N . ARG A 1 219 ? 16.470 -16.743 -33.889 1.00 82.25 219 ARG A N 1
ATOM 1784 C CA . ARG A 1 219 ? 15.929 -18.015 -33.422 1.00 82.25 219 ARG A CA 1
ATOM 1785 C C . ARG A 1 219 ? 14.420 -17.888 -33.265 1.00 82.25 219 ARG A C 1
ATOM 1787 O O . ARG A 1 219 ? 13.955 -16.990 -32.564 1.00 82.25 219 ARG A O 1
ATOM 1794 N N . MET A 1 220 ? 13.691 -18.810 -33.871 1.00 80.19 220 MET A N 1
ATOM 1795 C CA . MET A 1 220 ? 12.241 -18.892 -33.792 1.00 80.19 220 MET A CA 1
ATOM 1796 C C . MET A 1 220 ? 11.815 -19.227 -32.362 1.00 80.19 220 MET A C 1
ATOM 1798 O O . MET A 1 220 ? 12.356 -20.143 -31.742 1.00 80.19 220 MET A O 1
ATOM 1802 N N . LEU A 1 221 ? 10.874 -18.455 -31.818 1.00 76.50 221 LEU A N 1
ATOM 1803 C CA . LEU A 1 221 ? 10.280 -18.703 -30.497 1.00 76.50 221 LEU A CA 1
ATOM 1804 C C . LEU A 1 221 ? 8.964 -19.481 -30.593 1.00 76.50 221 LEU A C 1
ATOM 1806 O O . LEU A 1 221 ? 8.596 -20.178 -29.653 1.00 76.50 221 LEU A O 1
ATOM 1810 N N . GLU A 1 222 ? 8.286 -19.372 -31.730 1.00 76.12 222 GLU A N 1
ATOM 1811 C CA . GLU A 1 222 ? 7.006 -20.002 -32.041 1.00 76.12 222 GLU A CA 1
ATOM 1812 C C . GLU A 1 222 ? 7.104 -20.697 -33.402 1.00 76.12 222 GLU A C 1
ATOM 1814 O O . GLU A 1 222 ? 7.929 -20.290 -34.232 1.00 76.12 222 GLU A O 1
ATOM 1819 N N . PRO A 1 223 ? 6.290 -21.739 -33.644 1.00 82.88 223 PRO A N 1
ATOM 1820 C CA . PRO A 1 223 ? 6.274 -22.396 -34.936 1.00 82.88 223 PRO A CA 1
ATOM 1821 C C . PRO A 1 223 ? 5.674 -21.474 -36.001 1.00 82.88 223 PRO A C 1
ATOM 1823 O O . PRO A 1 223 ? 4.645 -20.837 -35.780 1.00 82.88 223 PRO A O 1
ATOM 1826 N N . VAL A 1 224 ? 6.268 -21.456 -37.193 1.00 80.81 224 VAL A N 1
ATOM 1827 C CA . VAL A 1 224 ? 5.664 -20.791 -38.358 1.00 80.81 224 VAL A CA 1
ATOM 1828 C C . VAL A 1 224 ? 4.853 -21.823 -39.114 1.00 80.81 224 VAL A C 1
ATOM 1830 O O . VAL A 1 224 ? 5.410 -22.772 -39.660 1.00 80.81 224 VAL A O 1
ATOM 1833 N N . VAL A 1 225 ? 3.535 -21.646 -39.144 1.00 81.94 225 VAL A N 1
ATOM 1834 C CA . VAL A 1 225 ? 2.611 -22.572 -39.806 1.00 81.94 225 VAL A CA 1
ATOM 1835 C C . VAL A 1 225 ? 1.979 -21.884 -41.008 1.00 81.94 225 VAL A C 1
ATOM 1837 O O . VAL A 1 225 ? 1.338 -20.845 -40.868 1.00 81.94 225 VAL A O 1
ATOM 1840 N N . LEU A 1 226 ? 2.101 -22.498 -42.184 1.00 80.06 226 LEU A N 1
ATOM 1841 C CA . LEU A 1 226 ? 1.420 -22.062 -43.402 1.00 80.06 226 LEU A CA 1
ATOM 1842 C C . LEU A 1 226 ? 0.547 -23.201 -43.929 1.00 80.06 226 LEU A C 1
ATOM 1844 O O . LEU A 1 226 ? 1.017 -24.323 -44.114 1.00 80.06 226 LEU A O 1
ATOM 1848 N N . ALA A 1 227 ? -0.739 -22.923 -44.160 1.00 78.12 227 ALA A N 1
ATOM 1849 C CA . ALA A 1 227 ? -1.703 -23.889 -44.703 1.00 78.12 227 ALA A CA 1
ATOM 1850 C C . ALA A 1 227 ? -1.731 -25.251 -43.963 1.00 78.12 227 ALA A C 1
ATOM 1852 O O . ALA A 1 227 ? -1.905 -26.305 -44.574 1.00 78.12 227 ALA A O 1
ATOM 1853 N N . GLY A 1 228 ? -1.541 -25.234 -42.638 1.00 76.50 228 GLY A N 1
ATOM 1854 C CA . GLY A 1 228 ? -1.561 -26.433 -41.793 1.00 76.50 228 GLY A CA 1
ATOM 1855 C C . GLY A 1 228 ? -0.269 -27.259 -41.794 1.00 76.50 228 GLY A C 1
ATOM 1856 O O . GLY A 1 228 ? -0.258 -28.346 -41.221 1.00 76.50 228 GLY A O 1
ATOM 1857 N N . ARG A 1 229 ? 0.816 -26.771 -42.412 1.00 78.38 229 ARG A N 1
ATOM 1858 C CA . ARG A 1 229 ? 2.159 -27.362 -42.323 1.00 78.38 229 ARG A CA 1
ATOM 1859 C C . ARG A 1 229 ? 3.080 -26.446 -41.524 1.00 78.38 229 ARG A C 1
ATOM 1861 O O . ARG A 1 229 ? 3.161 -25.255 -41.823 1.00 78.38 229 ARG A O 1
ATOM 1868 N N . THR A 1 230 ? 3.775 -27.002 -40.536 1.00 80.94 230 THR A N 1
ATOM 1869 C CA . THR A 1 230 ? 4.838 -26.293 -39.817 1.00 80.94 230 THR A CA 1
ATOM 1870 C C . THR A 1 230 ? 6.050 -26.165 -40.734 1.00 80.94 230 THR A C 1
ATOM 1872 O O . THR A 1 230 ? 6.588 -27.168 -41.199 1.00 80.94 230 THR A O 1
ATOM 1875 N N . LEU A 1 231 ? 6.425 -24.930 -41.050 1.00 81.19 231 LEU A N 1
ATOM 1876 C CA . LEU A 1 231 ? 7.571 -24.588 -41.889 1.00 81.19 231 LEU A CA 1
ATOM 1877 C C . LEU A 1 231 ? 8.848 -24.403 -41.063 1.00 81.19 231 LEU A C 1
ATOM 1879 O O . LEU A 1 231 ? 9.928 -24.727 -41.544 1.00 81.19 231 LEU A O 1
ATOM 1883 N N . LEU A 1 232 ? 8.721 -23.887 -39.838 1.00 82.31 232 LEU A N 1
ATOM 1884 C CA . LEU A 1 232 ? 9.821 -23.688 -38.892 1.00 82.31 232 LEU A CA 1
ATOM 1885 C C . LEU A 1 232 ? 9.353 -24.072 -37.491 1.00 82.31 232 LEU A C 1
ATOM 1887 O O . LEU A 1 232 ? 8.248 -23.689 -37.100 1.00 82.31 232 LEU A O 1
ATOM 1891 N N . GLU A 1 233 ? 10.187 -24.787 -36.743 1.00 83.94 233 GLU A N 1
ATOM 1892 C CA . GLU A 1 233 ? 9.909 -25.187 -35.365 1.00 83.94 233 GLU A CA 1
ATOM 1893 C C . GLU A 1 233 ? 10.499 -24.176 -34.360 1.00 83.94 233 GLU A C 1
ATOM 1895 O O . GLU A 1 233 ? 11.474 -23.471 -34.655 1.00 83.94 233 GLU A O 1
ATOM 1900 N N . PRO A 1 234 ? 9.959 -24.101 -33.129 1.00 83.12 234 PRO A N 1
ATOM 1901 C CA . PRO A 1 234 ? 10.583 -23.343 -32.051 1.00 83.12 234 PRO A CA 1
ATOM 1902 C C . PRO A 1 234 ? 12.023 -23.811 -31.806 1.00 83.12 234 PRO A C 1
ATOM 1904 O O . PRO A 1 234 ? 12.282 -24.986 -31.553 1.00 83.12 234 PRO A O 1
ATOM 1907 N N . GLY A 1 235 ? 12.973 -22.878 -31.823 1.00 80.62 235 GLY A N 1
ATOM 1908 C CA . GLY A 1 235 ? 14.398 -23.146 -31.629 1.00 80.62 235 GLY A CA 1
ATOM 1909 C C . GLY A 1 235 ? 15.229 -23.169 -32.913 1.00 80.62 235 GLY A C 1
ATOM 1910 O O . GLY A 1 235 ? 16.455 -22.996 -32.815 1.00 80.62 235 GLY A O 1
ATOM 1911 N N . ASP A 1 236 ? 14.591 -23.281 -34.080 1.00 84.25 236 ASP A N 1
ATOM 1912 C CA . ASP A 1 236 ? 15.259 -23.171 -35.377 1.00 84.25 236 ASP A CA 1
ATOM 1913 C C . ASP A 1 236 ? 15.819 -21.763 -35.580 1.00 84.25 236 ASP A C 1
ATOM 1915 O O . ASP A 1 236 ? 15.261 -20.774 -35.103 1.00 84.25 236 ASP A O 1
ATOM 1919 N N . VAL A 1 237 ? 16.957 -21.663 -36.265 1.00 84.12 237 VAL A N 1
ATOM 1920 C CA . VAL A 1 237 ? 17.559 -20.376 -36.633 1.00 84.12 237 VAL A CA 1
ATOM 1921 C C . VAL A 1 237 ? 17.272 -20.126 -38.102 1.00 84.12 237 VAL A C 1
ATOM 1923 O O . VAL A 1 237 ? 17.609 -20.960 -38.939 1.00 84.12 237 VAL A O 1
ATOM 1926 N N . LEU A 1 238 ? 16.686 -18.974 -38.419 1.00 82.94 238 LEU A N 1
ATOM 1927 C CA . LEU A 1 238 ? 16.388 -18.600 -39.795 1.00 82.94 238 LEU A CA 1
ATOM 1928 C C . LEU A 1 238 ? 17.699 -18.349 -40.556 1.00 82.94 238 LEU A C 1
ATOM 1930 O O . LEU A 1 238 ? 18.362 -17.337 -40.340 1.00 82.94 238 LEU A O 1
ATOM 1934 N N . THR A 1 239 ? 18.116 -19.269 -41.419 1.00 83.44 239 THR A N 1
ATOM 1935 C CA . THR A 1 239 ? 19.272 -19.073 -42.311 1.00 83.44 239 THR A CA 1
ATOM 1936 C C . THR A 1 239 ? 18.814 -18.604 -43.689 1.00 83.44 239 THR A C 1
ATOM 1938 O O . THR A 1 239 ? 17.649 -18.765 -44.041 1.00 83.44 239 THR A O 1
ATOM 1941 N N . LEU A 1 240 ? 19.729 -18.031 -44.480 1.00 81.12 240 LEU A N 1
ATOM 1942 C CA . LEU A 1 240 ? 19.436 -17.648 -45.869 1.00 81.12 240 LEU A CA 1
ATOM 1943 C C . LEU A 1 240 ? 18.978 -18.857 -46.697 1.00 81.12 240 LEU A C 1
ATOM 1945 O O . LEU A 1 240 ? 17.976 -18.767 -47.393 1.00 81.12 240 LEU A O 1
ATOM 1949 N N . ASP A 1 241 ? 19.635 -20.008 -46.529 1.00 79.81 241 ASP A N 1
ATOM 1950 C CA . ASP A 1 241 ? 19.258 -21.241 -47.228 1.00 79.81 241 ASP A CA 1
ATOM 1951 C C . ASP A 1 241 ? 17.845 -21.710 -46.851 1.00 79.81 241 ASP A C 1
ATOM 1953 O O . ASP A 1 241 ? 17.087 -22.169 -47.700 1.00 79.81 241 ASP A O 1
ATOM 1957 N N . LEU A 1 242 ? 17.466 -21.604 -45.572 1.00 77.25 242 LEU A N 1
ATOM 1958 C CA . LEU A 1 242 ? 16.107 -21.926 -45.130 1.00 77.25 242 LEU A CA 1
ATOM 1959 C C . LEU A 1 242 ? 15.095 -20.955 -45.740 1.00 77.25 242 LEU A C 1
ATOM 1961 O O . LEU A 1 242 ? 14.047 -21.400 -46.191 1.00 77.25 242 LEU A O 1
ATOM 1965 N N . LEU A 1 243 ? 15.434 -19.665 -45.803 1.00 78.69 243 LEU A N 1
ATOM 1966 C CA . LEU A 1 243 ? 14.591 -18.617 -46.371 1.00 78.69 243 LEU A CA 1
ATOM 1967 C C . LEU A 1 243 ? 14.234 -18.876 -47.837 1.00 78.69 243 LEU A C 1
ATOM 1969 O O . LEU A 1 243 ? 13.071 -18.786 -48.213 1.00 78.69 243 LEU A O 1
ATOM 1973 N N . GLU A 1 244 ? 15.232 -19.226 -48.650 1.00 79.00 244 GLU A N 1
ATOM 1974 C CA . GLU A 1 244 ? 15.069 -19.490 -50.085 1.00 79.00 244 GLU A CA 1
ATOM 1975 C C . GLU A 1 244 ? 14.206 -20.729 -50.366 1.00 79.00 244 GLU A C 1
ATOM 1977 O O . GLU A 1 244 ? 13.616 -20.850 -51.439 1.00 79.00 244 GLU A O 1
ATOM 1982 N N . ASN A 1 245 ? 14.117 -21.643 -49.397 1.00 76.75 245 ASN A N 1
ATOM 1983 C CA . ASN A 1 245 ? 13.318 -22.863 -49.483 1.00 76.75 245 ASN A CA 1
ATOM 1984 C C . ASN A 1 245 ? 11.903 -22.710 -48.900 1.00 76.75 245 ASN A C 1
ATOM 1986 O O . ASN A 1 245 ? 11.110 -23.655 -48.982 1.00 76.75 245 ASN A O 1
ATOM 1990 N N . LEU A 1 246 ? 11.570 -21.559 -48.307 1.00 75.06 246 LEU A N 1
ATOM 1991 C CA . LEU A 1 246 ? 10.217 -21.298 -47.829 1.00 75.06 246 LEU A CA 1
ATOM 1992 C C . LEU A 1 246 ? 9.285 -21.002 -49.018 1.00 75.06 246 LEU A C 1
ATOM 1994 O O . LEU A 1 246 ? 9.685 -20.341 -49.977 1.00 75.06 246 LEU A O 1
ATOM 1998 N N . PRO A 1 247 ? 8.037 -21.501 -48.989 1.00 69.81 247 PRO A N 1
ATOM 1999 C CA . PRO A 1 247 ? 7.043 -21.154 -49.998 1.00 69.81 247 PRO A CA 1
ATOM 2000 C C . PRO A 1 247 ? 6.793 -19.639 -49.991 1.00 69.81 247 PRO A C 1
ATOM 2002 O O . PRO A 1 247 ? 6.658 -19.048 -48.919 1.00 69.81 247 PRO A O 1
ATOM 2005 N N . ALA A 1 248 ? 6.750 -19.051 -51.190 1.00 60.50 248 ALA A N 1
ATOM 2006 C CA . ALA A 1 248 ? 6.463 -17.633 -51.413 1.00 60.50 248 ALA A CA 1
ATOM 2007 C C . ALA A 1 248 ? 5.058 -17.224 -50.946 1.00 60.50 248 ALA A C 1
ATOM 2009 O O . ALA A 1 248 ? 4.134 -18.072 -51.027 1.00 60.50 248 ALA A O 1
#